Protein AF-A0A9J6GZK9-F1 (afdb_monomer)

Mean predicted aligned error: 12.75 Å

Radius of gyration: 29.28 Å; Cα contacts (8 Å, |Δi|>4): 163; chains: 1; bounding box: 74×51×98 Å

Solvent-accessible surface area (backbone atoms only — not comparable to full-atom values): 17512 Å² total; per-residue (Å²): 141,54,72,67,60,54,50,52,49,51,54,49,50,51,39,50,52,51,53,49,50,52,43,50,57,54,59,68,65,48,78,56,83,92,50,44,70,52,53,50,52,52,47,48,45,54,51,42,51,50,52,40,38,50,47,33,52,50,38,50,66,74,26,46,67,58,52,49,55,48,50,54,53,49,52,54,47,44,66,72,74,60,66,79,82,50,61,79,73,59,44,61,65,55,52,57,54,49,49,51,54,49,50,48,47,48,53,39,50,52,52,42,50,53,32,60,59,55,59,46,67,76,70,49,87,80,77,68,88,49,72,69,56,56,52,50,50,55,51,49,55,50,36,52,54,49,49,46,52,48,56,45,47,59,53,52,55,51,36,53,53,38,50,52,53,34,49,52,48,53,51,54,47,5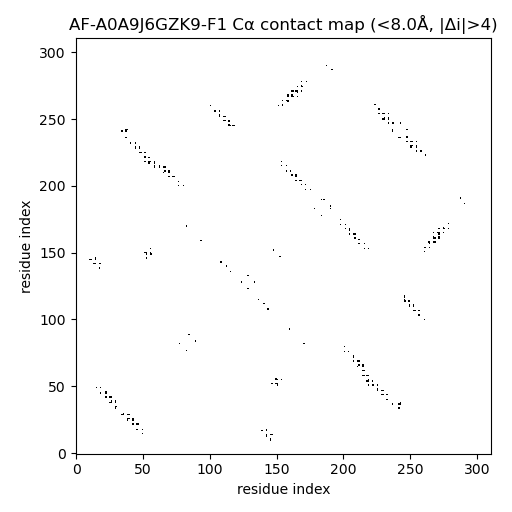2,54,50,52,54,57,68,71,43,78,71,90,61,63,69,66,58,56,52,50,51,54,50,52,51,51,52,53,51,50,52,52,51,51,52,51,50,52,53,44,72,52,40,47,69,44,52,54,46,45,53,54,40,49,51,53,46,41,54,53,36,52,53,36,66,77,65,64,64,57,62,70,48,66,50,49,43,46,43,43,49,38,54,48,52,51,49,55,50,50,53,35,51,49,44,51,49,49,33,53,50,52,52,52,51,50,52,50,54,63,62,73,57,53,72,67,77,66,73,69,76,76,83,79,78,87,84,82,79,85,90,87,82,88,88,86,82,134

Foldseek 3Di:
DCPPVVVLVVLLVLLLVLLVVVLVVLVVVCPDDPQNVLSVLVSVLSVLLNVLLVLLVVLCVVCVVLVVVLVVLLVVLCVVLVDPPPPPVVCPVLVVVVVVLVVLVVVLLVLLLVLLVVVCVVVPPVPDDDPVSVVSSVSVSSSSVSSCCSQVVLLSVLLVLLLSLLVLLVSLVVVVCVLVVPPPPDDLVVSVVVLVVSVVSLVSSVVSVVSSCVSCVSSLVSLVVSLVSLVVSLVVCVVVVSDDPSSSSSSVSVSVSSVVSNVSSVVSNVSSVVSSVVVVVVSVVDDSVVVVPPPPDDDDDDDDDDDDDDD

Nearest PDB structures (foldseek):
  8uvu-assembly1_A  TM=7.062E-01  e=6.842E-03  Bombyx mori
  8jm9-assembly1_A  TM=6.677E-01  e=6.249E-03  Drosophila melanogaster
  4s0f-assembly1_A  TM=2.551E-01  e=1.546E-02  Acetivibrio thermocellus ATCC 27405
  5i6r-assembly1_A-2  TM=2.277E-01  e=7.271E-01  Homo sapiens
  5nnv-assembly4_D  TM=1.598E-01  e=4.255E+00  Bacillus subtilis subsp. subtilis str. 168

Structure (mmCIF, N/CA/C/O backbone):
data_AF-A0A9J6GZK9-F1
#
_entry.id   AF-A0A9J6GZK9-F1
#
loop_
_atom_site.group_PDB
_atom_site.id
_atom_site.type_symbol
_atom_site.label_atom_id
_atom_site.label_alt_id
_atom_site.label_comp_id
_atom_site.label_asym_id
_atom_site.label_entity_id
_atom_site.label_seq_id
_atom_site.pdbx_PDB_ins_code
_atom_site.Cartn_x
_atom_site.Cartn_y
_atom_site.Cartn_z
_atom_site.occupancy
_atom_site.B_iso_or_equiv
_atom_site.auth_seq_id
_atom_site.auth_comp_id
_atom_site.auth_asym_id
_atom_site.auth_atom_id
_atom_site.pdbx_PDB_model_num
ATOM 1 N N . MET A 1 1 ? -22.945 4.902 -12.376 1.00 50.47 1 MET A N 1
ATOM 2 C CA . MET A 1 1 ? -21.585 4.453 -12.756 1.00 50.47 1 MET A CA 1
ATOM 3 C C . MET A 1 1 ? -20.979 5.507 -13.674 1.00 50.47 1 MET A C 1
ATOM 5 O O . MET A 1 1 ? -21.285 5.511 -14.852 1.00 50.47 1 MET A O 1
ATOM 9 N N . HIS A 1 2 ? -20.452 6.617 -13.153 1.00 56.06 2 HIS A N 1
ATOM 10 C CA . HIS A 1 2 ? -19.185 6.827 -12.422 1.00 56.06 2 HIS A CA 1
ATOM 11 C C . HIS A 1 2 ? -17.998 7.038 -13.372 1.00 56.06 2 HIS A C 1
ATOM 13 O O . HIS A 1 2 ? -17.180 6.146 -13.570 1.00 56.06 2 HIS A O 1
ATOM 19 N N . TRP A 1 3 ? -17.887 8.261 -13.903 1.00 75.38 3 TRP A N 1
ATOM 20 C CA . TRP A 1 3 ? -16.723 8.764 -14.645 1.00 75.38 3 TRP A CA 1
ATOM 21 C C . TRP A 1 3 ? -15.384 8.421 -13.975 1.00 75.38 3 TRP A C 1
ATOM 23 O O . TRP A 1 3 ? -14.428 8.097 -14.665 1.00 75.38 3 TRP A O 1
ATOM 33 N N . TYR A 1 4 ? -15.340 8.388 -12.639 1.00 74.44 4 TYR A N 1
ATOM 34 C CA . TYR A 1 4 ? -14.175 7.961 -11.860 1.00 74.44 4 TYR A CA 1
ATOM 35 C C . TYR A 1 4 ? -13.793 6.487 -12.055 1.00 74.44 4 TYR A C 1
ATOM 37 O O . TYR A 1 4 ? -12.613 6.176 -12.177 1.00 74.44 4 TYR A O 1
ATOM 45 N N . THR A 1 5 ? -14.765 5.573 -12.118 1.00 77.31 5 THR A N 1
ATOM 46 C CA . THR A 1 5 ? -14.502 4.143 -12.350 1.00 77.31 5 THR A CA 1
ATOM 47 C C . THR A 1 5 ? -14.012 3.907 -13.777 1.00 77.31 5 THR A C 1
ATOM 49 O O . THR A 1 5 ? -13.086 3.129 -13.986 1.00 77.31 5 THR A O 1
ATOM 52 N N . LEU A 1 6 ? -14.592 4.620 -14.749 1.00 82.56 6 LEU A N 1
ATOM 53 C CA . LEU A 1 6 ? -14.150 4.578 -16.143 1.00 82.56 6 LEU A CA 1
ATOM 54 C C . LEU A 1 6 ? -12.734 5.153 -16.296 1.00 82.56 6 LEU A C 1
ATOM 56 O O . LEU A 1 6 ? -11.886 4.522 -16.916 1.00 82.56 6 LEU A O 1
ATOM 60 N N . TYR A 1 7 ? -12.461 6.305 -15.678 1.00 84.38 7 TYR A N 1
ATOM 61 C CA . TYR A 1 7 ? -11.134 6.918 -15.639 1.00 84.38 7 TYR A CA 1
ATOM 62 C C . TYR A 1 7 ? -10.091 5.966 -15.042 1.00 84.38 7 TYR A C 1
ATOM 64 O O . TYR A 1 7 ? -9.069 5.705 -15.670 1.00 84.38 7 TYR A O 1
ATOM 72 N N . ALA A 1 8 ? -10.379 5.367 -13.882 1.00 81.31 8 ALA A N 1
ATOM 73 C CA . ALA A 1 8 ? -9.480 4.409 -13.244 1.00 81.31 8 ALA A CA 1
ATOM 74 C C . ALA A 1 8 ? -9.228 3.166 -14.115 1.00 81.31 8 ALA A C 1
ATOM 76 O O . ALA A 1 8 ? -8.105 2.669 -14.141 1.00 81.31 8 ALA A O 1
ATOM 77 N N . ALA A 1 9 ? -10.237 2.681 -14.848 1.00 84.25 9 ALA A N 1
ATOM 78 C CA . ALA A 1 9 ? -10.085 1.559 -15.773 1.00 84.25 9 ALA A CA 1
ATOM 79 C C . ALA A 1 9 ? -9.236 1.920 -17.003 1.00 84.25 9 ALA A C 1
ATOM 81 O O . ALA A 1 9 ? -8.418 1.110 -17.437 1.00 84.25 9 ALA A O 1
ATOM 82 N N . ILE A 1 10 ? -9.389 3.133 -17.543 1.00 87.19 10 ILE A N 1
ATOM 83 C CA . ILE A 1 10 ? -8.578 3.634 -18.663 1.00 87.19 10 ILE A CA 1
ATOM 84 C C . ILE A 1 10 ? -7.119 3.799 -18.230 1.00 87.19 10 ILE A C 1
ATOM 86 O O . ILE A 1 10 ? -6.226 3.298 -18.908 1.00 87.19 10 ILE A O 1
ATOM 90 N N . CYS A 1 11 ? -6.871 4.430 -17.079 1.00 86.81 11 CYS A N 1
ATOM 91 C CA . CYS A 1 11 ? -5.527 4.566 -16.517 1.00 86.81 11 CYS A CA 1
ATOM 92 C C . CYS A 1 11 ? -4.875 3.202 -16.268 1.00 86.81 11 CYS A C 1
ATOM 94 O O . CYS A 1 11 ? -3.720 2.994 -16.634 1.00 86.81 11 CYS A O 1
ATOM 96 N N . PHE A 1 12 ? -5.625 2.248 -15.714 1.00 85.12 12 PHE A N 1
ATOM 97 C CA . PHE A 1 12 ? -5.122 0.900 -15.477 1.00 85.12 12 PHE A CA 1
ATOM 98 C C . PHE A 1 12 ? -4.814 0.163 -16.788 1.00 85.12 12 PHE A C 1
ATOM 100 O O . PHE A 1 12 ? -3.778 -0.485 -16.905 1.00 85.12 12 PHE A O 1
ATOM 107 N N . SER A 1 13 ? -5.670 0.312 -17.802 1.00 86.56 13 SER A N 1
ATOM 108 C CA . SER A 1 13 ? -5.453 -0.279 -19.129 1.00 86.56 13 SER A CA 1
ATOM 109 C C . SER A 1 13 ? -4.222 0.312 -19.817 1.00 86.56 13 SER A C 1
ATOM 111 O O . SER A 1 13 ? -3.449 -0.431 -20.414 1.00 86.56 13 SER A O 1
ATOM 113 N N . PHE A 1 14 ? -4.007 1.626 -19.697 1.00 87.50 14 PHE A N 1
ATOM 114 C CA . PHE A 1 14 ? -2.797 2.287 -20.189 1.00 87.50 14 PHE A CA 1
ATOM 115 C C . PHE A 1 14 ? -1.543 1.749 -19.492 1.00 87.50 14 PHE A C 1
ATOM 117 O O . PHE A 1 14 ? -0.580 1.392 -20.165 1.00 87.50 14 PHE A O 1
ATOM 124 N N . PHE A 1 15 ? -1.572 1.645 -18.160 1.00 85.94 15 PHE A N 1
ATOM 125 C CA . PHE A 1 15 ? -0.473 1.075 -17.380 1.00 85.94 15 PHE A CA 1
ATOM 126 C C . PHE A 1 15 ? -0.156 -0.362 -17.818 1.00 85.94 15 PHE A C 1
ATOM 128 O O . PHE A 1 15 ? 0.997 -0.675 -18.107 1.00 85.94 15 PHE A O 1
ATOM 135 N N . LEU A 1 16 ? -1.176 -1.219 -17.935 1.00 85.56 16 LEU A N 1
ATOM 136 C CA . LEU A 1 16 ? -1.000 -2.599 -18.388 1.00 85.56 16 LEU A CA 1
ATOM 137 C C . LEU A 1 16 ? -0.429 -2.677 -19.799 1.00 85.56 16 LEU A C 1
ATOM 139 O O . LEU A 1 16 ? 0.468 -3.481 -20.044 1.00 85.56 16 LEU A O 1
ATOM 143 N N . TRP A 1 17 ? -0.945 -1.866 -20.721 1.00 88.12 17 TRP A N 1
ATOM 144 C CA . TRP A 1 17 ? -0.440 -1.809 -22.087 1.00 88.12 17 TRP A CA 1
ATOM 145 C C . TRP A 1 17 ? 1.040 -1.416 -22.110 1.00 88.12 17 TRP A C 1
ATOM 147 O O . TRP A 1 17 ? 1.832 -2.112 -22.742 1.00 88.12 17 TRP A O 1
ATOM 157 N N . PHE A 1 18 ? 1.418 -0.370 -21.371 1.00 83.88 18 PHE A N 1
ATOM 158 C CA . PHE A 1 18 ? 2.796 0.110 -21.305 1.00 83.88 18 PHE A CA 1
ATOM 159 C C . PHE A 1 18 ? 3.749 -0.933 -20.703 1.00 83.88 18 PHE A C 1
ATOM 161 O O . PHE A 1 18 ? 4.758 -1.268 -21.315 1.00 83.88 18 PHE A O 1
ATOM 168 N N . GLU A 1 19 ? 3.419 -1.509 -19.544 1.00 80.69 19 GLU A N 1
ATOM 169 C CA . GLU A 1 19 ? 4.254 -2.542 -18.913 1.00 80.69 19 GLU A CA 1
ATOM 170 C C . GLU A 1 19 ? 4.352 -3.810 -19.773 1.00 80.69 19 GLU A C 1
ATOM 172 O O . GLU A 1 19 ? 5.418 -4.415 -19.880 1.00 80.69 19 GLU A O 1
ATOM 177 N N . THR A 1 20 ? 3.265 -4.199 -20.446 1.00 81.81 20 THR A N 1
ATOM 178 C CA . THR A 1 20 ? 3.279 -5.347 -21.365 1.00 81.81 20 THR A CA 1
ATOM 179 C C . THR A 1 20 ? 4.165 -5.070 -22.581 1.00 81.81 20 THR A C 1
ATOM 181 O O . THR A 1 20 ? 4.928 -5.947 -22.981 1.00 81.81 20 THR A O 1
ATOM 184 N N . ASP A 1 21 ? 4.123 -3.860 -23.144 1.00 81.88 21 ASP A N 1
ATOM 185 C CA . ASP A 1 21 ? 5.017 -3.442 -24.231 1.00 81.88 21 ASP A CA 1
ATOM 186 C C . ASP A 1 21 ? 6.490 -3.486 -23.790 1.00 81.88 21 ASP A C 1
ATOM 188 O O . ASP A 1 21 ? 7.335 -4.049 -24.491 1.00 81.88 21 ASP A O 1
ATOM 192 N N . VAL A 1 22 ? 6.798 -3.001 -22.581 1.00 74.94 22 VAL A N 1
ATOM 193 C CA . VAL A 1 22 ? 8.143 -3.088 -21.989 1.00 74.94 22 VAL A CA 1
ATOM 194 C C . VAL A 1 22 ? 8.589 -4.545 -21.836 1.00 74.94 22 VAL A C 1
ATOM 196 O O . VAL A 1 22 ? 9.706 -4.883 -22.241 1.00 74.94 22 VAL A O 1
ATOM 199 N N . VAL A 1 23 ? 7.728 -5.425 -21.314 1.00 77.56 23 VAL A N 1
ATOM 200 C CA . VAL A 1 23 ? 8.011 -6.864 -21.187 1.00 77.56 23 VAL A CA 1
ATOM 201 C C . VAL A 1 23 ? 8.286 -7.491 -22.549 1.00 77.56 23 VAL A C 1
ATOM 203 O O . VAL A 1 23 ? 9.280 -8.199 -22.692 1.00 77.56 23 VAL A O 1
ATOM 206 N N . ILE A 1 24 ? 7.451 -7.219 -23.555 1.00 77.25 24 ILE A N 1
ATOM 207 C CA . ILE A 1 24 ? 7.597 -7.774 -24.907 1.00 77.25 24 ILE A CA 1
ATOM 208 C C . ILE A 1 24 ? 8.923 -7.328 -25.531 1.00 77.25 24 ILE A C 1
ATOM 210 O O . ILE A 1 24 ? 9.660 -8.165 -26.053 1.00 77.25 24 ILE A O 1
ATOM 214 N N . ARG A 1 25 ? 9.287 -6.044 -25.427 1.00 71.69 25 ARG A N 1
ATOM 215 C CA . ARG A 1 25 ? 10.569 -5.534 -25.947 1.00 71.69 25 ARG A CA 1
ATOM 216 C C . ARG A 1 25 ? 11.772 -6.200 -25.278 1.00 71.69 25 ARG A C 1
ATOM 218 O O . ARG A 1 25 ? 12.732 -6.560 -25.960 1.00 71.69 25 ARG A O 1
ATOM 225 N N . HIS A 1 26 ? 11.726 -6.409 -23.962 1.00 67.62 26 HIS A N 1
ATOM 226 C CA . HIS A 1 26 ? 12.795 -7.108 -23.242 1.00 67.62 26 HIS A CA 1
ATOM 227 C C . HIS A 1 26 ? 12.829 -8.608 -23.566 1.00 67.62 26 HIS A C 1
ATOM 229 O O . HIS A 1 26 ? 13.917 -9.159 -23.737 1.00 67.62 26 HIS A O 1
ATOM 235 N N . ALA A 1 27 ? 11.662 -9.246 -23.713 1.00 63.91 27 ALA A N 1
ATOM 236 C CA . ALA A 1 27 ? 11.494 -10.651 -24.088 1.00 63.91 27 ALA A CA 1
ATOM 237 C C . ALA A 1 27 ? 12.017 -10.958 -25.497 1.00 63.91 27 ALA A C 1
ATOM 239 O O . ALA A 1 27 ? 12.695 -11.959 -25.697 1.00 63.91 27 ALA A O 1
ATOM 240 N N . ILE A 1 28 ? 11.756 -10.088 -26.472 1.00 59.41 28 ILE A N 1
ATOM 241 C CA . ILE A 1 28 ? 12.258 -10.248 -27.844 1.00 59.41 28 ILE A CA 1
ATOM 242 C C . ILE A 1 28 ? 13.788 -10.100 -27.880 1.00 59.41 28 ILE A C 1
ATOM 244 O O . ILE A 1 28 ? 14.471 -10.856 -28.567 1.00 59.41 28 ILE A O 1
ATOM 248 N N . ASN A 1 29 ? 14.345 -9.204 -27.061 1.00 56.81 29 ASN A N 1
ATOM 249 C CA . ASN A 1 29 ? 15.791 -8.999 -26.937 1.00 56.81 29 ASN A CA 1
ATOM 250 C C . ASN A 1 29 ? 16.517 -10.086 -26.113 1.00 56.81 29 ASN A C 1
ATOM 252 O O . ASN A 1 29 ? 17.729 -9.980 -25.895 1.00 56.81 29 ASN A O 1
ATOM 256 N N . LEU A 1 30 ? 15.831 -11.130 -25.625 1.00 54.97 30 LEU A N 1
ATOM 257 C CA . LEU A 1 30 ? 16.458 -12.265 -24.931 1.00 54.97 30 LEU A CA 1
ATOM 258 C C . LEU A 1 30 ? 17.215 -13.222 -25.865 1.00 54.97 30 LEU A C 1
ATOM 260 O O . LEU A 1 30 ? 17.919 -14.082 -25.354 1.00 54.97 30 LEU A O 1
ATOM 264 N N . SER A 1 31 ? 17.138 -13.080 -27.189 1.00 50.00 31 SER A N 1
ATOM 265 C CA . SER A 1 31 ? 17.782 -14.008 -28.135 1.00 50.00 31 SER A CA 1
ATOM 266 C C . SER A 1 31 ? 19.322 -14.061 -28.064 1.00 50.00 31 SER A C 1
ATOM 268 O O . SER A 1 31 ? 19.901 -15.051 -28.503 1.00 50.00 31 SER A O 1
ATOM 270 N N . ASP A 1 32 ? 19.992 -13.068 -27.463 1.00 53.16 32 ASP A N 1
ATOM 271 C CA . ASP A 1 32 ? 21.455 -13.067 -27.286 1.00 53.16 32 ASP A CA 1
ATOM 272 C C . ASP A 1 32 ? 21.929 -13.889 -26.069 1.00 53.16 32 ASP A C 1
ATOM 274 O O . ASP A 1 32 ? 21.623 -13.590 -24.907 1.00 53.16 32 ASP A O 1
ATOM 278 N N . THR A 1 33 ? 22.768 -14.889 -26.344 1.00 49.91 33 THR A N 1
ATOM 279 C CA . THR A 1 33 ? 23.077 -16.060 -25.503 1.00 49.91 33 THR A CA 1
ATOM 280 C C . THR A 1 33 ? 23.875 -15.791 -24.218 1.00 49.91 33 THR A C 1
ATOM 282 O O . THR A 1 33 ? 23.854 -16.618 -23.310 1.00 49.91 33 THR A O 1
ATOM 285 N N . HIS A 1 34 ? 24.556 -14.649 -24.075 1.00 51.12 34 HIS A N 1
ATOM 286 C CA . HIS A 1 34 ? 25.492 -14.427 -22.956 1.00 51.12 34 HIS A CA 1
ATOM 287 C C . HIS A 1 34 ? 24.871 -13.868 -21.657 1.00 51.12 34 HIS A C 1
ATOM 289 O O . HIS A 1 34 ? 25.569 -13.783 -20.648 1.00 51.12 34 HIS A O 1
ATOM 295 N N . ARG A 1 35 ? 23.577 -13.498 -21.631 1.00 63.19 35 ARG A N 1
ATOM 296 C CA . ARG A 1 35 ? 22.911 -12.902 -20.441 1.00 63.19 35 ARG A CA 1
ATOM 297 C C . ARG A 1 35 ? 21.469 -13.383 -20.194 1.00 63.19 35 ARG A C 1
ATOM 299 O O . ARG A 1 35 ? 20.669 -12.660 -19.603 1.00 63.19 35 ARG A O 1
ATOM 306 N N . LEU A 1 36 ? 21.128 -14.597 -20.630 1.00 69.75 36 LEU A N 1
ATOM 307 C CA . LEU A 1 36 ? 19.758 -15.136 -20.588 1.00 69.75 36 LEU A CA 1
ATOM 308 C C . LEU A 1 36 ? 19.128 -15.143 -19.184 1.00 69.75 36 LEU A C 1
ATOM 310 O O . LEU A 1 36 ? 18.003 -14.679 -19.023 1.00 69.75 36 LEU A O 1
ATOM 314 N N . PHE A 1 37 ? 19.857 -15.616 -18.167 1.00 73.19 37 PHE A N 1
ATOM 315 C CA . PHE A 1 37 ? 19.343 -15.700 -16.793 1.00 73.19 37 PHE A CA 1
ATOM 316 C C . PHE A 1 37 ? 19.034 -14.320 -16.201 1.00 73.19 37 PHE A C 1
ATOM 318 O O . PHE A 1 37 ? 17.989 -14.091 -15.608 1.00 73.19 37 PHE A O 1
ATOM 325 N N . THR A 1 38 ? 19.921 -13.353 -16.404 1.00 68.88 38 THR A N 1
ATOM 326 C CA . THR A 1 38 ? 19.719 -12.008 -15.868 1.00 68.88 38 THR A CA 1
ATOM 327 C C . THR A 1 38 ? 18.591 -11.264 -16.587 1.00 68.88 38 THR A C 1
ATOM 329 O O . THR A 1 38 ? 17.795 -10.575 -15.951 1.00 68.88 38 THR A O 1
ATOM 332 N N . LYS A 1 39 ? 18.463 -11.445 -17.907 1.00 69.94 39 LYS A N 1
ATOM 333 C CA . LYS A 1 39 ? 17.333 -10.894 -18.664 1.00 69.94 39 LYS A CA 1
ATOM 334 C C . LYS A 1 39 ? 16.001 -11.549 -18.266 1.00 69.94 39 LYS A C 1
ATOM 336 O O . LYS A 1 39 ? 14.994 -10.851 -18.195 1.00 69.94 39 LYS A O 1
ATOM 341 N N . SER A 1 40 ? 15.977 -12.851 -17.961 1.00 75.31 40 SER A N 1
ATOM 342 C CA . SER A 1 40 ? 14.752 -13.520 -17.503 1.00 75.31 40 SER A CA 1
ATOM 343 C C . SER A 1 40 ? 14.324 -13.059 -16.107 1.00 75.31 40 SER A C 1
ATOM 345 O O . SER A 1 40 ? 13.128 -12.913 -15.867 1.00 75.31 40 SER A O 1
ATOM 347 N N . LEU A 1 41 ? 15.272 -12.738 -15.219 1.00 75.88 41 LEU A N 1
ATOM 348 C CA . LEU A 1 41 ? 14.978 -12.104 -13.928 1.00 75.88 41 LEU A CA 1
ATOM 349 C C . LEU A 1 41 ? 14.357 -10.708 -14.084 1.00 75.88 41 LEU A C 1
ATOM 351 O O . LEU A 1 41 ? 13.456 -10.357 -13.327 1.00 75.88 41 LEU A O 1
ATOM 355 N N . LEU A 1 42 ? 14.796 -9.927 -15.074 1.00 74.25 42 LEU A N 1
ATOM 356 C CA . LEU A 1 42 ? 14.215 -8.613 -15.360 1.00 74.25 42 LEU A CA 1
ATOM 357 C C . LEU A 1 42 ? 12.785 -8.737 -15.903 1.00 74.25 42 LEU A C 1
ATOM 359 O O . LEU A 1 42 ? 11.888 -8.033 -15.452 1.00 74.25 42 LEU A O 1
ATOM 363 N N . VAL A 1 43 ? 12.534 -9.693 -16.801 1.00 78.50 43 VAL A N 1
ATOM 364 C CA . VAL A 1 43 ? 11.165 -10.015 -17.242 1.00 78.50 43 VAL A CA 1
ATOM 365 C C . VAL A 1 43 ? 10.300 -10.457 -16.058 1.00 78.50 43 VAL A C 1
ATOM 367 O O . VAL A 1 43 ? 9.173 -9.986 -15.910 1.00 78.50 43 VAL A O 1
ATOM 370 N N . LEU A 1 44 ? 10.831 -11.313 -15.179 1.00 81.75 44 LEU A N 1
ATOM 371 C CA . LEU A 1 44 ? 10.131 -11.762 -13.976 1.00 81.75 44 LEU A CA 1
ATOM 372 C C . LEU A 1 44 ? 9.771 -10.587 -13.054 1.00 81.75 44 LEU A C 1
ATOM 374 O O . LEU A 1 44 ? 8.667 -10.566 -12.516 1.00 81.75 44 LEU A O 1
ATOM 378 N N . LEU A 1 45 ? 10.656 -9.597 -12.912 1.00 79.62 45 LEU A N 1
ATOM 379 C CA . LEU A 1 45 ? 10.405 -8.377 -12.141 1.00 79.62 45 LEU A CA 1
ATOM 380 C C . LEU A 1 45 ? 9.161 -7.632 -12.652 1.00 79.62 45 LEU A C 1
ATOM 382 O O . LEU A 1 45 ? 8.251 -7.354 -11.871 1.00 79.62 45 LEU A O 1
ATOM 386 N N . HIS A 1 46 ? 9.092 -7.362 -13.958 1.00 78.88 46 HIS A N 1
ATOM 387 C CA . HIS A 1 46 ? 7.940 -6.687 -14.566 1.00 78.88 46 HIS A CA 1
ATOM 388 C C . HIS A 1 46 ? 6.657 -7.517 -14.454 1.00 78.88 46 HIS A C 1
ATOM 390 O O . HIS A 1 46 ? 5.597 -6.984 -14.137 1.00 78.88 46 HIS A O 1
ATOM 396 N N . VAL A 1 47 ? 6.737 -8.840 -14.632 1.00 82.94 47 VAL A N 1
ATOM 397 C CA . VAL A 1 47 ? 5.579 -9.729 -14.446 1.00 82.94 47 VAL A CA 1
ATOM 398 C C . VAL A 1 47 ? 5.056 -9.665 -13.008 1.00 82.94 47 VAL A C 1
ATOM 400 O O . VAL A 1 47 ? 3.847 -9.573 -12.801 1.00 82.94 47 VAL A O 1
ATOM 403 N N . VAL A 1 48 ? 5.942 -9.666 -12.008 1.00 84.19 48 VAL A N 1
ATOM 404 C CA . VAL A 1 48 ? 5.556 -9.520 -10.594 1.00 84.19 48 VAL A CA 1
ATOM 405 C C . VAL A 1 48 ? 4.884 -8.168 -10.348 1.00 84.19 48 VAL A C 1
ATOM 407 O O . VAL A 1 48 ? 3.847 -8.121 -9.685 1.00 84.19 48 VAL A O 1
ATOM 410 N N . VAL A 1 49 ? 5.423 -7.086 -10.917 1.00 80.06 49 VAL A N 1
ATOM 411 C CA . VAL A 1 49 ? 4.838 -5.736 -10.853 1.00 80.06 49 VAL A CA 1
ATOM 412 C C . VAL A 1 49 ? 3.423 -5.707 -11.443 1.00 80.06 49 VAL A C 1
ATOM 414 O O . VAL A 1 49 ? 2.492 -5.248 -10.775 1.00 80.06 49 VAL A O 1
ATOM 417 N N . ILE A 1 50 ? 3.230 -6.267 -12.641 1.00 82.88 50 ILE A N 1
ATOM 418 C CA . ILE A 1 50 ? 1.921 -6.360 -13.304 1.00 82.88 50 ILE A CA 1
ATOM 419 C C . ILE A 1 50 ? 0.935 -7.159 -12.443 1.00 82.88 50 ILE A C 1
ATOM 421 O O . ILE A 1 50 ? -0.181 -6.703 -12.193 1.00 82.88 50 ILE A O 1
ATOM 425 N N . LEU A 1 51 ? 1.338 -8.337 -11.955 1.00 85.19 51 LEU A N 1
ATOM 426 C CA . LEU A 1 51 ? 0.478 -9.190 -11.129 1.00 85.19 51 LEU A CA 1
ATOM 427 C C . LEU A 1 51 ? 0.047 -8.483 -9.842 1.00 85.19 51 LEU A C 1
ATOM 429 O O . LEU A 1 51 ? -1.127 -8.556 -9.471 1.00 85.19 51 LEU A O 1
ATOM 433 N N . LYS A 1 52 ? 0.969 -7.767 -9.190 1.00 83.31 52 LYS A N 1
ATOM 434 C CA . LYS A 1 52 ? 0.697 -6.978 -7.984 1.00 83.31 52 LYS A CA 1
ATOM 435 C C . LYS A 1 52 ? -0.331 -5.880 -8.262 1.00 83.31 52 LYS A C 1
ATOM 437 O O . LYS A 1 52 ? -1.346 -5.807 -7.570 1.00 83.31 52 LYS A O 1
ATOM 442 N N . ALA A 1 53 ? -0.125 -5.098 -9.323 1.00 81.62 53 ALA A N 1
ATOM 443 C CA . ALA A 1 53 ? -1.049 -4.044 -9.735 1.00 81.62 53 ALA A CA 1
ATOM 444 C C . ALA A 1 53 ? -2.444 -4.599 -10.082 1.00 81.62 53 ALA A C 1
ATOM 446 O O . ALA A 1 53 ? -3.451 -4.058 -9.625 1.00 81.62 53 ALA A O 1
ATOM 447 N N . CYS A 1 54 ? -2.519 -5.724 -10.804 1.00 84.12 54 CYS A N 1
ATOM 448 C CA . CYS A 1 54 ? -3.771 -6.436 -11.079 1.00 84.12 54 CYS A CA 1
ATOM 449 C C . CYS A 1 54 ? -4.488 -6.865 -9.797 1.00 84.12 54 CYS A C 1
ATOM 451 O O . CYS A 1 54 ? -5.679 -6.598 -9.637 1.00 84.12 54 CYS A O 1
ATOM 453 N N . GLY A 1 55 ? -3.782 -7.511 -8.867 1.00 82.81 55 GLY A N 1
ATOM 454 C CA . GLY A 1 55 ? -4.378 -7.957 -7.609 1.00 82.81 55 GLY A CA 1
ATOM 455 C C . GLY A 1 55 ? -4.874 -6.798 -6.744 1.00 82.81 55 GLY A C 1
ATOM 456 O O . GLY A 1 55 ? -5.944 -6.897 -6.138 1.00 82.81 55 GLY A O 1
ATOM 457 N N . ASN A 1 56 ? -4.153 -5.677 -6.744 1.00 80.75 56 ASN A N 1
ATOM 458 C CA . ASN A 1 56 ? -4.544 -4.452 -6.052 1.00 80.75 56 ASN A CA 1
ATOM 459 C C . ASN A 1 56 ? -5.782 -3.807 -6.687 1.00 80.75 56 ASN A C 1
ATOM 461 O O . ASN A 1 56 ? -6.733 -3.479 -5.977 1.00 80.75 56 ASN A O 1
ATOM 465 N N . PHE A 1 57 ? -5.820 -3.702 -8.015 1.00 81.69 57 PHE A N 1
ATOM 466 C CA . PHE A 1 57 ? -6.962 -3.158 -8.748 1.00 81.69 57 PHE A CA 1
ATOM 467 C C . PHE A 1 57 ? -8.226 -4.012 -8.566 1.00 81.69 57 PHE A C 1
ATOM 469 O O . PHE A 1 57 ? -9.300 -3.486 -8.271 1.00 81.69 57 PHE A O 1
ATOM 476 N N . ILE A 1 58 ? -8.096 -5.340 -8.654 1.00 83.00 58 ILE A N 1
ATOM 477 C CA . ILE A 1 58 ? -9.198 -6.280 -8.404 1.00 83.00 58 ILE A CA 1
ATOM 478 C C . ILE A 1 58 ? -9.691 -6.160 -6.959 1.00 83.00 58 ILE A C 1
ATOM 480 O O . ILE A 1 58 ? -10.900 -6.104 -6.731 1.00 83.00 58 ILE A O 1
ATOM 484 N N . SER A 1 59 ? -8.777 -6.083 -5.986 1.00 80.50 59 SER A N 1
ATOM 485 C CA . SER A 1 59 ? -9.130 -5.883 -4.575 1.00 80.50 59 SER A CA 1
ATOM 486 C C . SER A 1 59 ? -9.904 -4.582 -4.366 1.00 80.50 59 SER A C 1
ATOM 488 O O . SER A 1 59 ? -10.890 -4.578 -3.638 1.00 80.50 59 SER A O 1
ATOM 490 N N . MET A 1 60 ? -9.531 -3.503 -5.056 1.00 77.56 60 MET A N 1
ATOM 491 C CA . MET A 1 60 ? -10.237 -2.224 -4.980 1.00 77.56 60 MET A CA 1
ATOM 492 C C . MET A 1 60 ? -11.648 -2.304 -5.585 1.00 77.56 60 MET A C 1
ATOM 494 O O . MET A 1 60 ? -12.606 -1.831 -4.974 1.00 77.56 60 MET A O 1
ATOM 498 N N . ILE A 1 61 ? -11.807 -2.947 -6.749 1.00 80.25 61 ILE A N 1
ATOM 499 C CA . ILE A 1 61 ? -13.119 -3.117 -7.398 1.00 80.25 61 ILE A CA 1
ATOM 500 C C . ILE A 1 61 ? -14.044 -3.993 -6.550 1.00 80.25 61 ILE A C 1
ATOM 502 O O . ILE A 1 61 ? -15.181 -3.612 -6.272 1.00 80.25 61 ILE A O 1
ATOM 506 N N . LEU A 1 62 ? -13.570 -5.170 -6.137 1.00 80.50 62 LEU A N 1
ATOM 507 C CA . LEU A 1 62 ? -14.377 -6.130 -5.380 1.00 80.50 62 LEU A CA 1
ATOM 508 C C . LEU A 1 62 ? -14.588 -5.689 -3.926 1.00 80.50 62 LEU A C 1
ATOM 510 O O . LEU A 1 62 ? -15.595 -6.033 -3.307 1.00 80.50 62 LEU A O 1
ATOM 514 N N . GLY A 1 63 ? -13.635 -4.939 -3.375 1.00 75.94 63 GLY A N 1
ATOM 515 C CA . GLY A 1 63 ? -13.638 -4.446 -2.003 1.00 75.94 63 GLY A CA 1
ATOM 516 C C . GLY A 1 63 ? -14.388 -3.132 -1.814 1.00 75.94 63 GLY A C 1
ATOM 517 O O . GLY A 1 63 ? -14.790 -2.854 -0.691 1.00 75.94 63 GLY A O 1
ATOM 518 N N . GLY A 1 64 ? -14.645 -2.353 -2.871 1.00 79.69 64 GLY A N 1
ATOM 519 C CA . GLY A 1 64 ? -15.217 -1.005 -2.765 1.00 79.69 64 GLY A CA 1
ATOM 520 C C . GLY A 1 64 ? -16.496 -0.918 -1.924 1.00 79.69 64 GLY A C 1
ATOM 521 O O . GLY A 1 64 ? -16.612 -0.046 -1.067 1.00 79.69 64 GLY A O 1
ATOM 522 N N . ARG A 1 65 ? -17.426 -1.872 -2.084 1.00 82.50 65 ARG A N 1
ATOM 523 C CA . ARG A 1 65 ? -18.651 -1.918 -1.263 1.00 82.50 65 ARG A CA 1
ATOM 524 C C . ARG A 1 65 ? -18.355 -2.207 0.210 1.00 82.50 65 ARG A C 1
ATOM 526 O O . ARG A 1 65 ? -18.920 -1.568 1.084 1.00 82.50 65 ARG A O 1
ATOM 533 N N . LYS A 1 66 ? -17.440 -3.139 0.480 1.00 83.62 66 LYS A N 1
ATOM 534 C CA . LYS A 1 66 ? -17.032 -3.501 1.844 1.00 83.62 66 LYS A CA 1
ATOM 535 C C . LYS A 1 66 ? -16.265 -2.371 2.531 1.00 83.62 66 LYS A C 1
ATOM 537 O O . LYS A 1 66 ? -16.389 -2.208 3.736 1.00 83.62 66 LYS A O 1
ATOM 542 N N . ILE A 1 67 ? -15.488 -1.594 1.772 1.00 81.94 67 ILE A N 1
ATOM 543 C CA . ILE A 1 67 ? -14.812 -0.390 2.270 1.00 81.94 67 ILE A CA 1
ATOM 544 C C . ILE A 1 67 ? -15.855 0.642 2.699 1.00 81.94 67 ILE A C 1
ATOM 546 O O . ILE A 1 67 ? -15.733 1.200 3.782 1.00 81.94 67 ILE A O 1
ATOM 550 N N . LEU A 1 68 ? -16.899 0.857 1.893 1.00 84.19 68 LEU A N 1
ATOM 551 C CA . LEU A 1 68 ? -17.985 1.763 2.261 1.00 84.19 68 LEU A CA 1
ATOM 552 C C . LEU A 1 68 ? -18.721 1.282 3.522 1.00 84.19 68 LEU A C 1
ATOM 554 O O . LEU A 1 68 ? -18.859 2.052 4.465 1.00 84.19 68 LEU A O 1
ATOM 558 N N . GLU A 1 69 ? -19.094 -0.001 3.580 1.00 86.44 69 GLU A N 1
ATOM 559 C CA . GLU A 1 69 ? -19.720 -0.612 4.766 1.00 86.44 69 GLU A CA 1
ATOM 560 C C . GLU A 1 69 ? -18.828 -0.474 6.020 1.00 86.44 69 GLU A C 1
ATOM 562 O O . GLU A 1 69 ? -19.318 -0.217 7.120 1.00 86.44 69 GLU A O 1
ATOM 567 N N . PHE A 1 70 ? -17.505 -0.610 5.868 1.00 87.19 70 PHE A N 1
ATOM 568 C CA . PHE A 1 70 ? -16.540 -0.383 6.945 1.00 87.19 70 PHE A CA 1
ATOM 569 C C . PHE A 1 70 ? -16.535 1.077 7.416 1.00 87.19 70 PHE A C 1
ATOM 571 O O . PHE A 1 70 ? -16.569 1.316 8.622 1.00 87.19 70 PHE A O 1
ATOM 578 N N . LEU A 1 71 ? -16.514 2.041 6.490 1.00 85.88 71 LEU A N 1
ATOM 579 C CA . LEU A 1 71 ? -16.507 3.470 6.816 1.00 85.88 71 LEU A CA 1
ATOM 580 C C . LEU A 1 71 ? -17.802 3.900 7.512 1.00 85.88 71 LEU A C 1
ATOM 582 O O . LEU A 1 71 ? -17.741 4.588 8.526 1.00 85.88 71 LEU A O 1
ATOM 586 N N . GLU A 1 72 ? -18.957 3.444 7.029 1.00 87.19 72 GLU A N 1
ATOM 587 C CA . GLU A 1 72 ? -20.257 3.717 7.658 1.00 87.19 72 GLU A CA 1
ATOM 588 C C . GLU A 1 72 ? -20.317 3.157 9.086 1.00 87.19 72 GLU A C 1
ATOM 590 O O . GLU A 1 72 ? -20.781 3.823 10.015 1.00 87.19 72 GLU A O 1
ATOM 595 N N . LYS A 1 73 ? -19.792 1.941 9.289 1.00 87.31 73 LYS A N 1
ATOM 596 C CA . LYS A 1 73 ? -19.722 1.323 10.616 1.00 87.31 73 LYS A CA 1
ATOM 597 C C . LYS A 1 73 ? -18.747 2.051 11.544 1.00 87.31 73 LYS A C 1
ATOM 599 O O . LYS A 1 73 ? -19.041 2.192 12.731 1.00 87.31 73 LYS A O 1
ATOM 604 N N . ALA A 1 74 ? -17.613 2.518 11.024 1.00 85.50 74 ALA A N 1
ATOM 605 C CA . ALA A 1 74 ? -16.652 3.313 11.783 1.00 85.50 74 ALA A CA 1
ATOM 606 C C . ALA A 1 74 ? -17.253 4.667 12.201 1.00 85.50 74 ALA A C 1
ATOM 608 O O . ALA A 1 74 ? -17.170 5.031 13.370 1.00 85.50 74 ALA A O 1
ATOM 609 N N . GLU A 1 75 ? -17.947 5.362 11.296 1.00 86.38 75 GLU A N 1
ATOM 610 C CA . GLU A 1 75 ? -18.620 6.633 11.591 1.00 86.38 75 GLU A CA 1
ATOM 611 C C . GLU A 1 75 ? -19.708 6.470 12.666 1.00 86.38 75 GLU A C 1
ATOM 613 O O . GLU A 1 75 ? -19.806 7.273 13.599 1.00 86.38 75 GLU A O 1
ATOM 618 N N . ALA A 1 76 ? -20.528 5.419 12.562 1.00 86.69 76 ALA A N 1
ATOM 619 C CA . ALA A 1 76 ? -21.542 5.116 13.569 1.00 86.69 76 ALA A CA 1
ATOM 620 C C . ALA A 1 76 ? -20.908 4.866 14.946 1.00 86.69 76 ALA A C 1
ATOM 622 O O . ALA A 1 76 ? -21.398 5.376 15.957 1.00 86.69 76 ALA A O 1
ATOM 623 N N . PHE A 1 77 ? -19.793 4.135 14.976 1.00 86.94 77 PHE A N 1
ATOM 624 C CA . PHE A 1 77 ? -19.052 3.866 16.200 1.00 86.94 77 PHE A CA 1
ATOM 625 C C . PHE A 1 77 ? -18.464 5.143 16.812 1.00 86.94 77 PHE A C 1
ATOM 627 O O . PHE A 1 77 ? -18.653 5.373 18.003 1.00 86.94 77 PHE A O 1
ATOM 634 N N . GLU A 1 78 ? -17.826 6.011 16.019 1.00 85.38 78 GLU A N 1
ATOM 635 C CA . GLU A 1 78 ? -17.280 7.295 16.488 1.00 85.38 78 GLU A CA 1
ATOM 636 C C . GLU A 1 78 ? -18.341 8.176 17.156 1.00 85.38 78 GLU A C 1
ATOM 638 O O . GLU A 1 78 ? -18.088 8.755 18.220 1.00 85.38 78 GLU A O 1
ATOM 643 N N . LYS A 1 79 ? -19.543 8.234 16.566 1.00 84.25 79 LYS A N 1
ATOM 644 C CA . LYS A 1 79 ? -20.695 8.950 17.135 1.00 84.25 79 LYS A CA 1
ATOM 645 C C . LYS A 1 79 ? -21.141 8.352 18.470 1.00 84.25 79 LYS A C 1
ATOM 647 O O . LYS A 1 79 ? -21.488 9.104 19.376 1.00 84.25 79 LYS A O 1
ATOM 652 N N . GLU A 1 80 ? -21.118 7.027 18.606 1.00 84.50 80 GLU A N 1
ATOM 653 C CA . GLU A 1 80 ? -21.516 6.326 19.832 1.00 84.50 80 GLU A CA 1
ATOM 654 C C . GLU A 1 80 ? -20.538 6.574 20.991 1.00 84.50 80 GLU A C 1
ATOM 656 O O . GLU A 1 80 ? -20.950 6.833 22.124 1.00 84.50 80 GLU A O 1
ATOM 661 N N . ILE A 1 81 ? -19.230 6.504 20.727 1.00 80.12 81 ILE A N 1
ATOM 662 C CA . ILE A 1 81 ? -18.213 6.631 21.779 1.00 80.12 81 ILE A CA 1
ATOM 663 C C . ILE A 1 81 ? -17.877 8.081 22.132 1.00 80.12 81 ILE A C 1
ATOM 665 O O . ILE A 1 81 ? -17.259 8.316 23.175 1.00 80.12 81 ILE A O 1
ATOM 669 N N . GLY A 1 82 ? -18.308 9.038 21.306 1.00 74.38 82 GLY A N 1
ATOM 670 C CA . GLY A 1 82 ? -18.148 10.468 21.549 1.00 74.38 82 GLY A CA 1
ATOM 671 C C . GLY A 1 82 ? -16.689 10.918 21.515 1.00 74.38 82 GLY A C 1
ATOM 672 O O . GLY A 1 82 ? -16.300 11.769 22.317 1.00 74.38 82 GLY A O 1
ATOM 673 N N . ILE A 1 83 ? -15.868 10.336 20.628 1.00 69.88 83 ILE A N 1
ATOM 674 C CA . ILE A 1 83 ? -14.497 10.823 20.427 1.00 69.88 83 ILE A CA 1
ATOM 675 C C . ILE A 1 83 ? -14.581 12.300 20.015 1.00 69.88 83 ILE A C 1
ATOM 677 O O . ILE A 1 83 ? -15.278 12.619 19.048 1.00 69.88 83 ILE A O 1
ATOM 681 N N . PRO A 1 84 ? -13.890 13.221 20.715 1.00 60.00 84 PRO A N 1
ATOM 682 C CA . PRO A 1 84 ? -13.870 14.617 20.317 1.00 60.00 84 PRO A CA 1
ATOM 683 C C . PRO A 1 84 ? -13.210 14.729 18.941 1.00 60.00 84 PRO A C 1
ATOM 685 O O . PRO A 1 84 ? -12.007 14.522 18.792 1.00 60.00 84 PRO A O 1
ATOM 688 N N . SER A 1 85 ? -13.996 15.101 17.936 1.00 56.06 85 SER A N 1
ATOM 689 C CA . SER A 1 85 ? -13.593 15.286 16.538 1.00 56.06 85 SER A CA 1
ATOM 690 C C . SER A 1 85 ? -12.740 16.548 16.314 1.00 56.06 85 SER A C 1
ATOM 692 O O . SER A 1 85 ? -12.819 17.202 15.275 1.00 56.06 85 SER A O 1
ATOM 694 N N . CYS A 1 86 ? -11.881 16.910 17.278 1.00 52.34 86 CYS A N 1
ATOM 695 C CA . CYS A 1 86 ? -10.885 17.970 17.101 1.00 52.34 86 CYS A CA 1
ATOM 696 C C . CYS A 1 86 ? -9.898 17.540 16.012 1.00 52.34 86 CYS A C 1
ATOM 698 O O . CYS A 1 86 ? -8.943 16.795 16.254 1.00 52.34 86 CYS A O 1
ATOM 700 N N . LEU A 1 87 ? -10.126 18.077 14.809 1.00 49.25 87 LEU A N 1
ATOM 701 C CA . LEU A 1 87 ? -9.225 18.007 13.655 1.00 49.25 87 LEU A CA 1
ATOM 702 C C . LEU A 1 87 ? -7.771 18.303 14.059 1.00 49.25 87 LEU A C 1
ATOM 704 O O . LEU A 1 87 ? -6.850 17.629 13.612 1.00 49.25 87 LEU A O 1
ATOM 708 N N . CYS A 1 88 ? -7.594 19.238 14.994 1.00 48.03 88 CYS A N 1
ATOM 709 C CA . CYS A 1 88 ? -6.333 19.691 15.571 1.00 48.03 88 CYS A CA 1
ATOM 710 C C . CYS A 1 88 ? -5.471 18.613 16.262 1.00 48.03 88 CYS A C 1
ATOM 712 O O . CYS A 1 88 ? -4.244 18.641 16.136 1.00 48.03 88 CYS A O 1
ATOM 714 N N . CYS A 1 89 ? -6.080 17.689 17.009 1.00 50.22 89 CYS A N 1
ATOM 715 C CA . CYS A 1 89 ? -5.368 16.667 17.788 1.00 50.22 89 CYS A CA 1
ATOM 716 C C . CYS A 1 89 ? -5.186 15.373 16.993 1.00 50.22 89 CYS A C 1
ATOM 718 O O . CYS A 1 89 ? -4.166 14.707 17.142 1.00 50.22 89 CYS A O 1
ATOM 720 N N . SER A 1 90 ? -6.143 15.059 16.116 1.00 52.38 90 SER A N 1
ATOM 721 C CA . SER A 1 90 ? -6.077 13.909 15.218 1.00 52.38 90 SER A CA 1
ATOM 722 C C . SER A 1 90 ? -5.014 14.126 14.128 1.00 52.38 90 SER A C 1
ATOM 724 O O . SER A 1 90 ? -4.108 13.311 13.982 1.00 52.38 90 SER A O 1
ATOM 726 N N . GLN A 1 91 ? -5.006 15.279 13.439 1.00 54.53 91 GLN A N 1
ATOM 727 C CA . GLN A 1 91 ? -4.164 15.490 12.249 1.00 54.53 91 GLN A CA 1
ATOM 728 C C . GLN A 1 91 ? -2.652 15.403 12.475 1.00 54.53 91 GLN A C 1
ATOM 730 O O . GLN A 1 91 ? -1.953 15.000 11.552 1.00 54.53 91 GLN A O 1
ATOM 735 N N . LYS A 1 92 ? -2.110 15.770 13.645 1.00 53.28 92 LYS A N 1
ATOM 736 C CA . LYS A 1 92 ? -0.644 15.880 13.814 1.00 53.28 92 LYS A CA 1
ATOM 737 C C . LYS A 1 92 ? 0.096 14.553 13.601 1.00 53.28 92 LYS A C 1
ATOM 739 O O . LYS A 1 92 ? 1.179 14.563 13.021 1.00 53.28 92 LYS A O 1
ATOM 744 N N . GLY A 1 93 ? -0.477 13.431 14.045 1.00 59.22 93 GLY A N 1
ATOM 745 C CA . GLY A 1 93 ? 0.122 12.101 13.875 1.00 59.22 93 GLY A CA 1
ATOM 746 C C . GLY A 1 93 ? 0.014 11.578 12.439 1.00 59.22 93 GLY A C 1
ATOM 747 O O . GLY A 1 93 ? 0.996 11.081 11.881 1.00 59.22 93 GLY A O 1
ATOM 748 N N . TYR A 1 94 ? -1.153 11.757 11.813 1.00 63.97 94 TYR A N 1
ATOM 749 C CA . TYR A 1 94 ? -1.384 11.364 10.419 1.00 63.97 94 TYR A CA 1
ATOM 750 C C . TYR A 1 94 ? -0.521 12.191 9.460 1.00 63.97 94 TYR A C 1
ATOM 752 O O . TYR A 1 94 ? 0.224 11.628 8.665 1.00 63.97 94 TYR A O 1
ATOM 760 N N . PHE A 1 95 ? -0.488 13.513 9.644 1.00 64.62 95 PHE A N 1
ATOM 761 C CA . PHE A 1 95 ? 0.250 14.448 8.796 1.00 64.62 95 PHE A CA 1
ATOM 762 C C . PHE A 1 95 ? 1.753 14.153 8.733 1.00 64.62 95 PHE A C 1
ATOM 764 O O . PHE A 1 95 ? 2.345 14.189 7.659 1.00 64.62 95 PHE A O 1
ATOM 771 N N . LEU A 1 96 ? 2.386 13.812 9.862 1.00 66.00 96 LEU A N 1
ATOM 772 C CA . LEU A 1 96 ? 3.817 13.488 9.879 1.00 66.00 96 LEU A CA 1
ATOM 773 C C . LEU A 1 96 ? 4.114 12.170 9.141 1.00 66.00 96 LEU A C 1
ATOM 775 O O . LEU A 1 96 ? 5.123 12.043 8.443 1.00 66.00 96 LEU A O 1
ATOM 779 N N . THR A 1 97 ? 3.214 11.194 9.278 1.00 66.06 97 THR A N 1
ATOM 780 C CA . THR A 1 97 ? 3.317 9.892 8.604 1.00 66.06 97 THR A CA 1
ATOM 781 C C . THR A 1 97 ? 3.095 10.042 7.093 1.00 66.06 97 THR A C 1
ATOM 783 O O . THR A 1 97 ? 3.782 9.400 6.296 1.00 66.06 97 THR A O 1
ATOM 786 N N . ASP A 1 98 ? 2.205 10.948 6.694 1.00 69.06 98 ASP A N 1
ATOM 787 C CA . ASP A 1 98 ? 1.897 11.250 5.294 1.00 69.06 98 ASP A CA 1
ATOM 788 C C . ASP A 1 98 ? 3.006 12.048 4.621 1.00 69.06 98 ASP A C 1
ATOM 790 O O . ASP A 1 98 ? 3.396 11.713 3.506 1.00 69.06 98 ASP A O 1
ATOM 794 N N . ILE A 1 99 ? 3.606 13.017 5.321 1.00 76.75 99 ILE A N 1
ATOM 795 C CA . ILE A 1 99 ? 4.821 13.695 4.849 1.00 76.75 99 ILE A CA 1
ATOM 796 C C . ILE A 1 99 ? 5.938 12.684 4.639 1.00 76.75 99 ILE A C 1
ATOM 798 O O . ILE A 1 99 ? 6.624 12.743 3.626 1.00 76.75 99 ILE A O 1
ATOM 802 N N . THR A 1 100 ? 6.131 11.753 5.574 1.00 74.69 100 THR A N 1
ATOM 803 C CA . THR A 1 100 ? 7.223 10.784 5.452 1.00 74.69 100 THR A CA 1
ATOM 804 C C . THR A 1 100 ? 7.030 9.893 4.225 1.00 74.69 100 THR A C 1
ATOM 806 O O . THR A 1 100 ? 7.981 9.723 3.470 1.00 74.69 100 THR A O 1
ATOM 809 N N . GLY A 1 101 ? 5.806 9.404 3.984 1.00 71.31 101 GLY A N 1
ATOM 810 C CA . GLY A 1 101 ? 5.458 8.640 2.778 1.00 71.31 101 GLY A CA 1
ATOM 811 C C . GLY A 1 101 ? 5.574 9.456 1.483 1.00 71.31 101 GLY A C 1
ATOM 812 O O . GLY A 1 101 ? 6.029 8.952 0.458 1.00 71.31 101 GLY A O 1
ATOM 813 N N . LEU A 1 102 ? 5.217 10.742 1.527 1.00 75.44 102 LEU A N 1
ATOM 814 C CA . LEU A 1 102 ? 5.352 11.657 0.393 1.00 75.44 102 LEU A CA 1
ATOM 815 C C . LEU A 1 102 ? 6.824 11.961 0.080 1.00 75.44 102 LEU A C 1
ATOM 817 O O . LEU A 1 102 ? 7.197 12.045 -1.085 1.00 75.44 102 LEU A O 1
ATOM 821 N N . VAL A 1 103 ? 7.669 12.106 1.104 1.00 79.69 103 VAL A N 1
ATOM 822 C CA . VAL A 1 103 ? 9.113 12.334 0.957 1.00 79.69 103 VAL A CA 1
ATOM 823 C C . VAL A 1 103 ? 9.804 11.088 0.415 1.00 79.69 103 VAL A C 1
ATOM 825 O O . VAL A 1 103 ? 10.614 11.208 -0.502 1.00 79.69 103 VAL A O 1
ATOM 828 N N . THR A 1 104 ? 9.483 9.894 0.920 1.00 73.31 104 THR A N 1
ATOM 829 C CA . THR A 1 104 ? 10.038 8.642 0.382 1.00 73.31 104 THR A CA 1
ATOM 830 C C . THR A 1 104 ? 9.560 8.381 -1.041 1.00 73.31 104 THR A C 1
ATOM 832 O O . THR A 1 104 ? 10.371 7.985 -1.879 1.00 73.31 104 THR A O 1
ATOM 835 N N . PHE A 1 105 ? 8.296 8.680 -1.355 1.00 77.38 105 PHE A N 1
ATOM 836 C CA . PHE A 1 105 ? 7.817 8.658 -2.735 1.00 77.38 105 PHE A CA 1
ATOM 837 C C . PHE A 1 105 ? 8.550 9.679 -3.609 1.00 77.38 105 PHE A C 1
ATOM 839 O O . PHE A 1 105 ? 9.032 9.324 -4.678 1.00 77.38 105 PHE A O 1
ATOM 846 N N . GLY A 1 106 ? 8.689 10.924 -3.151 1.00 78.94 106 GLY A N 1
ATOM 847 C CA . GLY A 1 106 ? 9.407 11.975 -3.868 1.00 78.94 106 G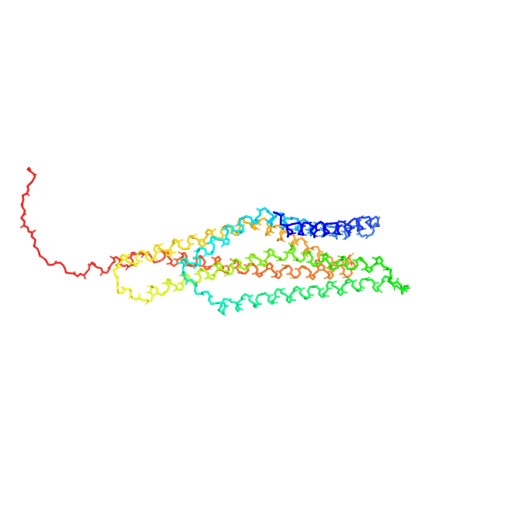LY A CA 1
ATOM 848 C C . GLY A 1 106 ? 10.857 11.585 -4.150 1.00 78.94 106 GLY A C 1
ATOM 849 O O . GLY A 1 106 ? 11.325 11.738 -5.273 1.00 78.94 106 GLY A O 1
ATOM 850 N N . ALA A 1 107 ? 11.548 10.997 -3.172 1.00 78.12 107 ALA A N 1
ATOM 851 C CA . ALA A 1 107 ? 12.907 10.491 -3.335 1.00 78.12 107 ALA A CA 1
ATOM 852 C C . ALA A 1 107 ? 12.982 9.348 -4.361 1.00 78.12 107 ALA A C 1
ATOM 854 O O . ALA A 1 107 ? 13.860 9.357 -5.229 1.00 78.12 107 ALA A O 1
ATOM 855 N N . TYR A 1 108 ? 12.047 8.393 -4.306 1.00 78.00 108 TYR A N 1
ATOM 856 C CA . TYR A 1 108 ? 11.934 7.330 -5.306 1.00 78.00 108 TYR A CA 1
ATOM 857 C C . TYR A 1 108 ? 11.662 7.901 -6.702 1.00 78.00 108 TYR A C 1
ATOM 859 O O . TYR A 1 108 ? 12.358 7.551 -7.650 1.00 78.00 108 TYR A O 1
ATOM 867 N N . PHE A 1 109 ? 10.705 8.820 -6.829 1.00 78.00 109 PHE A N 1
ATOM 868 C CA . PHE A 1 109 ? 10.298 9.412 -8.098 1.00 78.00 109 PHE A CA 1
ATOM 869 C C . PHE A 1 109 ? 11.421 10.245 -8.728 1.00 78.00 109 PHE A C 1
ATOM 871 O O . PHE A 1 109 ? 11.700 10.118 -9.919 1.00 78.00 109 PHE A O 1
ATOM 878 N N . ILE A 1 110 ? 12.139 11.041 -7.930 1.00 79.88 110 ILE A N 1
ATOM 879 C CA . ILE A 1 110 ? 13.334 11.770 -8.380 1.00 79.88 110 ILE A CA 1
ATOM 880 C C . ILE A 1 110 ? 14.418 10.787 -8.840 1.00 79.88 110 ILE A C 1
ATOM 882 O O . ILE A 1 110 ? 15.029 10.990 -9.885 1.00 79.88 110 ILE A O 1
ATOM 886 N N . SER A 1 111 ? 14.629 9.687 -8.114 1.00 73.69 111 SER A N 1
ATOM 887 C CA . SER A 1 111 ? 15.615 8.668 -8.500 1.00 73.69 111 SER A CA 1
ATOM 888 C C . SER A 1 111 ? 15.216 7.938 -9.789 1.00 73.69 111 SER A C 1
ATOM 890 O O . SER A 1 111 ? 16.058 7.711 -10.654 1.00 73.69 111 SER A O 1
ATOM 892 N N . TYR A 1 112 ? 13.931 7.614 -9.946 1.00 74.88 112 TYR A N 1
ATOM 893 C CA . TYR A 1 112 ? 13.361 6.989 -11.139 1.00 74.88 112 TYR A CA 1
ATOM 894 C C . TYR A 1 112 ? 13.480 7.898 -12.366 1.00 74.88 112 TYR A C 1
ATOM 896 O O . TYR A 1 112 ? 13.969 7.474 -13.410 1.00 74.88 112 TYR A O 1
ATOM 904 N N . THR A 1 113 ? 13.100 9.171 -12.227 1.00 73.81 113 THR A N 1
ATOM 905 C CA . THR A 1 113 ? 13.230 10.165 -13.300 1.00 73.81 113 THR A CA 1
ATOM 906 C C . THR A 1 113 ? 14.696 10.383 -13.677 1.00 73.81 113 THR A C 1
ATOM 908 O O . THR A 1 113 ? 15.033 10.295 -14.855 1.00 73.81 113 THR A O 1
ATOM 911 N N . ALA A 1 114 ? 15.594 10.568 -12.704 1.00 72.44 114 ALA A N 1
ATOM 912 C CA . ALA A 1 114 ? 17.029 10.708 -12.955 1.00 72.44 114 ALA A CA 1
ATOM 913 C C . ALA A 1 114 ? 17.621 9.483 -13.673 1.00 72.44 114 ALA A C 1
ATOM 915 O O . ALA A 1 114 ? 18.433 9.635 -14.586 1.00 72.44 114 ALA A O 1
ATOM 916 N N . ALA A 1 115 ? 17.187 8.275 -13.306 1.00 68.62 115 ALA A N 1
ATOM 917 C CA . ALA A 1 115 ? 17.588 7.040 -13.966 1.00 68.62 115 ALA A CA 1
ATOM 918 C C . ALA A 1 115 ? 17.097 6.985 -15.425 1.00 68.62 115 ALA A C 1
ATOM 920 O O . ALA A 1 115 ? 17.902 6.732 -16.322 1.00 68.62 115 ALA A O 1
ATOM 921 N N . LEU A 1 116 ? 15.825 7.309 -15.688 1.00 68.38 116 LEU A N 1
ATOM 922 C CA . LEU A 1 116 ? 15.290 7.402 -17.052 1.00 68.38 116 LEU A CA 1
ATOM 923 C C . LEU A 1 116 ? 16.089 8.388 -17.920 1.00 68.38 116 LEU A C 1
ATOM 925 O O . LEU A 1 116 ? 16.474 8.049 -19.037 1.00 68.38 116 LEU A O 1
ATOM 929 N N . PHE A 1 117 ? 16.411 9.575 -17.395 1.00 67.94 117 PHE A N 1
ATOM 930 C CA . PHE A 1 117 ? 17.201 10.573 -18.125 1.00 67.94 117 PHE A CA 1
ATOM 931 C C . PHE A 1 117 ? 18.658 10.136 -18.363 1.00 67.94 117 PHE A C 1
ATOM 933 O O . PHE A 1 117 ? 19.219 10.415 -19.423 1.00 67.94 117 PHE A O 1
ATOM 940 N N . HIS A 1 118 ? 19.280 9.426 -17.415 1.00 66.12 118 HIS A N 1
ATOM 941 C CA . HIS A 1 118 ? 20.674 8.988 -17.535 1.00 66.12 118 HIS A CA 1
ATOM 942 C C . HIS A 1 118 ? 20.848 7.779 -18.479 1.00 66.12 118 HIS A C 1
ATOM 944 O O . HIS A 1 118 ? 21.902 7.640 -19.108 1.00 66.12 118 HIS A O 1
ATOM 950 N N . GLN A 1 119 ? 19.848 6.895 -18.593 1.00 60.06 119 GLN A N 1
ATOM 951 C CA . GLN A 1 119 ? 19.907 5.711 -19.463 1.00 60.06 119 GLN A CA 1
ATOM 952 C C . GLN A 1 119 ? 20.067 6.080 -20.945 1.00 60.06 119 GLN A C 1
ATOM 954 O O . GLN A 1 119 ? 20.801 5.401 -21.662 1.00 60.06 119 GLN A O 1
ATOM 959 N N . GLU A 1 120 ? 19.443 7.171 -21.384 1.00 52.88 120 GLU A N 1
ATOM 960 C CA . GLU A 1 120 ? 19.404 7.569 -22.795 1.00 52.88 120 GLU A CA 1
ATOM 961 C C . GLU A 1 120 ? 20.499 8.564 -23.195 1.00 52.88 120 GLU A C 1
ATOM 963 O O . GLU A 1 120 ? 20.938 8.520 -24.337 1.00 52.88 120 GLU A O 1
ATOM 968 N N . GLN A 1 121 ? 21.064 9.354 -22.268 1.00 53.28 121 GLN A N 1
ATOM 969 C CA . GLN A 1 121 ? 22.282 10.143 -22.551 1.00 53.28 121 GLN A CA 1
ATOM 970 C C . GLN A 1 121 ? 23.474 9.281 -23.006 1.00 53.28 121 GLN A C 1
ATOM 972 O O . GLN A 1 121 ? 24.399 9.791 -23.622 1.00 53.28 121 GLN A O 1
ATOM 977 N N . LYS A 1 122 ? 23.468 7.978 -22.694 1.00 49.34 122 LYS A N 1
ATOM 978 C CA . LYS A 1 122 ? 24.466 7.010 -23.178 1.00 49.34 122 LYS A CA 1
ATOM 979 C C . LYS A 1 122 ? 24.114 6.354 -24.518 1.00 49.34 122 LYS A C 1
ATOM 981 O O . LYS A 1 122 ? 24.968 5.675 -25.074 1.00 49.34 122 LYS A O 1
ATOM 986 N N . LEU A 1 123 ? 22.869 6.474 -24.975 1.00 50.19 123 LEU A N 1
ATOM 987 C CA . LEU A 1 123 ? 22.397 5.953 -26.264 1.00 50.19 123 LEU A CA 1
ATOM 988 C C . LEU A 1 123 ? 22.428 7.030 -27.358 1.00 50.19 123 LEU A C 1
ATOM 990 O O . LEU A 1 123 ? 22.525 6.684 -28.529 1.00 50.19 123 LEU A O 1
ATOM 994 N N . ASP A 1 124 ? 22.380 8.307 -26.976 1.00 48.91 124 ASP A N 1
ATOM 995 C CA . ASP A 1 124 ? 22.223 9.458 -27.871 1.00 48.91 124 ASP A CA 1
ATOM 996 C C . ASP A 1 124 ? 23.564 10.163 -28.174 1.00 48.91 124 ASP A C 1
ATOM 998 O O . ASP A 1 124 ? 23.702 11.378 -28.025 1.00 48.91 124 ASP A O 1
ATOM 1002 N N . ASP A 1 125 ? 24.576 9.391 -28.590 1.00 51.91 125 ASP A N 1
ATOM 1003 C CA . ASP A 1 125 ? 25.881 9.919 -29.048 1.00 51.91 125 ASP A CA 1
ATOM 1004 C C . ASP A 1 125 ? 25.773 10.638 -30.422 1.00 51.91 125 ASP A C 1
ATOM 1006 O O . ASP A 1 125 ? 26.722 11.280 -30.863 1.00 51.91 125 ASP A O 1
ATOM 1010 N N . ASP A 1 126 ? 24.597 10.589 -31.072 1.00 52.75 126 ASP A N 1
ATOM 1011 C CA . ASP A 1 126 ? 24.282 11.260 -32.351 1.00 52.75 126 ASP A CA 1
ATOM 1012 C C . ASP A 1 126 ? 23.473 12.574 -32.196 1.00 52.75 126 ASP A C 1
ATOM 1014 O O . ASP A 1 126 ? 23.140 13.240 -33.182 1.00 52.75 126 ASP A O 1
ATOM 1018 N N . GLY A 1 127 ? 23.186 13.009 -30.962 1.00 52.69 127 GLY A N 1
ATOM 1019 C CA . GLY A 1 127 ? 22.741 14.377 -30.654 1.00 52.69 127 GLY A CA 1
ATOM 1020 C C . GLY A 1 127 ? 21.347 14.784 -31.157 1.00 52.69 127 GLY A C 1
ATOM 1021 O O . GLY A 1 127 ? 21.032 15.980 -31.164 1.00 52.69 127 GLY A O 1
ATOM 1022 N N . ARG A 1 128 ? 20.494 13.838 -31.570 1.00 57.69 128 ARG A N 1
ATOM 1023 C CA . ARG A 1 128 ? 19.115 14.110 -32.007 1.00 57.69 128 ARG A CA 1
ATOM 1024 C C . ARG A 1 128 ? 18.131 13.154 -31.345 1.00 57.69 128 ARG A C 1
ATOM 1026 O O . ARG A 1 128 ? 17.783 12.115 -31.895 1.00 57.69 128 ARG A O 1
ATOM 1033 N N . LEU A 1 129 ? 17.580 13.619 -30.231 1.00 61.56 129 LEU A N 1
ATOM 1034 C CA . LEU A 1 129 ? 16.389 13.055 -29.608 1.00 61.56 129 LEU A CA 1
ATOM 1035 C C . LEU A 1 129 ? 15.238 12.923 -30.620 1.00 61.56 129 LEU A C 1
ATOM 1037 O O . LEU A 1 129 ? 14.728 13.928 -31.121 1.00 61.56 129 LEU A O 1
ATOM 1041 N N . SER A 1 130 ? 14.809 11.690 -30.894 1.00 69.44 130 SER A N 1
ATOM 1042 C CA . SER A 1 130 ? 13.626 11.419 -31.713 1.00 69.44 130 SER A CA 1
ATOM 1043 C C . SER A 1 130 ? 12.345 11.790 -30.955 1.00 69.44 130 SER A C 1
ATOM 1045 O O . SER A 1 130 ? 12.239 11.596 -29.741 1.00 69.44 130 SER A O 1
ATOM 1047 N N . GLU A 1 131 ? 11.321 12.273 -31.667 1.00 74.38 131 GLU A N 1
ATOM 1048 C CA . GLU A 1 131 ? 9.991 12.545 -31.094 1.00 74.38 131 GLU A CA 1
ATOM 1049 C C . GLU A 1 131 ? 9.375 11.295 -30.438 1.00 74.38 131 GLU A C 1
ATOM 1051 O O . GLU A 1 131 ? 8.671 11.398 -29.429 1.00 74.38 131 GLU A O 1
ATOM 1056 N N . SER A 1 132 ? 9.695 10.104 -30.960 1.00 71.69 132 SER A N 1
ATOM 1057 C CA . SER A 1 132 ? 9.290 8.817 -30.379 1.00 71.69 132 SER A CA 1
ATOM 1058 C C . SER A 1 132 ? 9.827 8.608 -28.966 1.00 71.69 132 SER A C 1
ATOM 1060 O O . SER A 1 132 ? 9.127 8.060 -28.115 1.00 71.69 132 SER A O 1
ATOM 1062 N N . ASP A 1 133 ? 11.047 9.069 -28.704 1.00 69.94 133 ASP A N 1
ATOM 1063 C CA . ASP A 1 133 ? 11.740 8.839 -27.438 1.00 69.94 133 ASP A CA 1
ATOM 1064 C C . ASP A 1 133 ? 11.203 9.802 -26.378 1.00 69.94 133 ASP A C 1
ATOM 1066 O O . ASP A 1 133 ? 10.948 9.416 -25.238 1.00 69.94 133 ASP A O 1
ATOM 1070 N N . ILE A 1 134 ? 10.889 11.039 -26.781 1.00 72.75 134 ILE A N 1
ATOM 1071 C CA . ILE A 1 134 ? 10.179 12.008 -25.935 1.00 72.75 134 ILE A CA 1
ATOM 1072 C C . ILE A 1 134 ? 8.798 11.466 -25.541 1.00 72.75 134 ILE A C 1
ATOM 1074 O O . ILE A 1 134 ? 8.427 11.520 -24.366 1.00 72.75 134 ILE A O 1
ATOM 1078 N N . ALA A 1 135 ? 8.043 10.911 -26.492 1.00 77.44 135 ALA A N 1
ATOM 1079 C CA . ALA A 1 135 ? 6.736 10.324 -26.208 1.00 77.44 135 ALA A CA 1
ATOM 1080 C C . ALA A 1 135 ? 6.840 9.128 -25.243 1.00 77.44 135 ALA A C 1
ATOM 1082 O O . ALA A 1 135 ? 6.054 9.031 -24.296 1.00 77.44 135 ALA A O 1
ATOM 1083 N N . LEU A 1 136 ? 7.839 8.257 -25.427 1.00 74.31 136 LEU A N 1
ATOM 1084 C CA . LEU A 1 136 ? 8.086 7.113 -24.547 1.00 74.31 136 LEU A CA 1
ATOM 1085 C C . LEU A 1 136 ? 8.450 7.558 -23.120 1.00 74.31 136 LEU A C 1
ATOM 1087 O O . LEU A 1 136 ? 7.951 6.971 -22.161 1.00 74.31 136 LEU A O 1
ATOM 1091 N N . ARG A 1 137 ? 9.236 8.636 -22.966 1.00 72.75 137 ARG A N 1
ATOM 1092 C CA . ARG A 1 137 ? 9.568 9.234 -21.658 1.00 72.75 137 ARG A CA 1
ATOM 1093 C C . ARG A 1 137 ? 8.333 9.703 -20.914 1.00 72.75 137 ARG A C 1
ATOM 1095 O O . ARG A 1 137 ? 8.159 9.379 -19.743 1.00 72.75 137 ARG A O 1
ATOM 1102 N N . VAL A 1 138 ? 7.472 10.464 -21.586 1.00 79.44 138 VAL A N 1
ATOM 1103 C CA . VAL A 1 138 ? 6.237 10.971 -20.974 1.00 79.44 138 VAL A CA 1
ATOM 1104 C C . VAL A 1 138 ? 5.333 9.805 -20.570 1.00 79.44 138 VAL A C 1
ATOM 1106 O O . VAL A 1 138 ? 4.802 9.802 -19.459 1.00 79.44 138 VAL A O 1
ATOM 1109 N N . CYS A 1 139 ? 5.225 8.780 -21.421 1.00 80.38 139 CYS A N 1
ATOM 1110 C CA . CYS A 1 139 ? 4.465 7.571 -21.111 1.00 80.38 139 CYS A CA 1
ATOM 1111 C C . CYS A 1 139 ? 5.046 6.808 -19.912 1.00 80.38 139 CYS A C 1
ATOM 1113 O O . CYS A 1 139 ? 4.286 6.423 -19.028 1.00 80.38 139 CYS A O 1
ATOM 1115 N N . GLY A 1 140 ? 6.371 6.645 -19.836 1.00 74.50 140 GLY A N 1
ATOM 1116 C CA . GLY A 1 140 ? 7.050 5.980 -18.722 1.00 74.50 140 GLY A CA 1
ATOM 1117 C C . GLY A 1 140 ? 6.916 6.736 -17.401 1.00 74.50 140 GLY A C 1
ATOM 1118 O O . GLY A 1 140 ? 6.611 6.135 -16.375 1.00 74.50 140 GLY A O 1
ATOM 1119 N N . LEU A 1 141 ? 7.036 8.067 -17.423 1.00 79.62 141 LEU A N 1
ATOM 1120 C CA . LEU A 1 141 ? 6.768 8.908 -16.252 1.00 79.62 141 LEU A CA 1
ATOM 1121 C C . LEU A 1 141 ? 5.330 8.734 -15.759 1.00 79.62 141 LEU A C 1
ATOM 1123 O O . LEU A 1 141 ? 5.103 8.554 -14.562 1.00 79.62 141 LEU A O 1
ATOM 1127 N N . PHE A 1 142 ? 4.364 8.750 -16.678 1.00 81.56 142 PHE A N 1
ATOM 1128 C CA . PHE A 1 142 ? 2.961 8.557 -16.336 1.00 81.56 142 PHE A CA 1
ATOM 1129 C C . PHE A 1 142 ? 2.695 7.144 -15.796 1.00 81.56 142 PHE A C 1
ATOM 1131 O O . PHE A 1 142 ? 2.027 6.998 -14.774 1.00 81.56 142 PHE A O 1
ATOM 1138 N N . ALA A 1 143 ? 3.279 6.111 -16.409 1.00 78.56 143 ALA A N 1
ATOM 1139 C CA . ALA A 1 143 ? 3.201 4.733 -15.932 1.00 78.56 143 ALA A CA 1
ATOM 1140 C C . ALA A 1 143 ? 3.812 4.570 -14.530 1.00 78.56 143 ALA A C 1
ATOM 1142 O O . ALA A 1 143 ? 3.207 3.915 -13.686 1.00 78.56 143 ALA A O 1
ATOM 1143 N N . GLY A 1 144 ? 4.937 5.230 -14.236 1.00 75.44 144 GLY A N 1
ATOM 1144 C CA . GLY A 1 144 ? 5.547 5.241 -12.903 1.00 75.44 144 GLY A CA 1
ATOM 1145 C C . GLY A 1 144 ? 4.661 5.892 -11.831 1.00 75.44 144 GLY A C 1
ATOM 1146 O O . GLY A 1 144 ? 4.549 5.374 -10.719 1.00 75.44 144 GLY A O 1
ATOM 1147 N N . ILE A 1 145 ? 3.967 6.988 -12.164 1.00 79.62 145 ILE A N 1
ATOM 1148 C CA . ILE A 1 145 ? 2.982 7.619 -11.263 1.00 79.62 145 ILE A CA 1
ATOM 1149 C C . ILE A 1 145 ? 1.798 6.678 -11.021 1.00 79.62 145 ILE A C 1
ATOM 1151 O O . ILE A 1 145 ? 1.363 6.503 -9.882 1.00 79.62 145 ILE A O 1
ATOM 1155 N N . LEU A 1 146 ? 1.280 6.057 -12.083 1.00 81.94 146 LEU A N 1
ATOM 1156 C CA . LEU A 1 146 ? 0.178 5.102 -11.983 1.00 81.94 146 LEU A CA 1
ATOM 1157 C C . LEU A 1 146 ? 0.567 3.881 -11.154 1.00 81.94 146 LEU A C 1
ATOM 1159 O O . LEU A 1 146 ? -0.212 3.447 -10.310 1.00 81.94 146 LEU A O 1
ATOM 1163 N N . PHE A 1 147 ? 1.778 3.366 -11.338 1.00 76.69 147 PHE A N 1
ATOM 1164 C CA . PHE A 1 147 ? 2.309 2.271 -10.543 1.00 76.69 147 PHE A CA 1
ATOM 1165 C C . PHE A 1 147 ? 2.323 2.614 -9.052 1.00 76.69 147 PHE A C 1
ATOM 1167 O O . PHE A 1 147 ? 1.808 1.842 -8.246 1.00 76.69 147 PHE A O 1
ATOM 1174 N N . TYR A 1 148 ? 2.808 3.803 -8.681 1.00 73.38 148 TYR A N 1
ATOM 1175 C CA . TYR A 1 148 ? 2.731 4.268 -7.297 1.00 73.38 148 TYR A CA 1
ATOM 1176 C C . TYR A 1 148 ? 1.291 4.363 -6.790 1.00 73.38 148 TYR A C 1
ATOM 1178 O O . TYR A 1 148 ? 1.012 3.943 -5.670 1.00 73.38 148 TYR A O 1
ATOM 1186 N N . ALA A 1 149 ? 0.364 4.874 -7.600 1.00 76.25 149 ALA A N 1
ATOM 1187 C CA . ALA A 1 149 ? -1.034 4.951 -7.200 1.00 76.25 149 ALA A CA 1
ATOM 1188 C C . ALA A 1 149 ? -1.616 3.549 -6.942 1.00 76.25 149 ALA A C 1
ATOM 1190 O O . ALA A 1 149 ? -2.213 3.314 -5.896 1.00 76.25 149 ALA A O 1
ATOM 1191 N N . TYR A 1 150 ? -1.406 2.588 -7.842 1.00 75.69 150 TYR A N 1
ATOM 1192 C CA . TYR A 1 150 ? -1.960 1.238 -7.692 1.00 75.69 150 TYR A CA 1
ATOM 1193 C C . TYR A 1 150 ? -1.239 0.383 -6.643 1.00 75.69 150 TYR A C 1
ATOM 1195 O O . TYR A 1 150 ? -1.837 -0.552 -6.107 1.00 75.69 150 TYR A O 1
ATOM 1203 N N . ASP A 1 151 ? 0.023 0.679 -6.339 1.00 74.88 151 ASP A N 1
ATOM 1204 C CA . ASP A 1 151 ? 0.809 -0.081 -5.371 1.00 74.88 151 ASP A CA 1
ATOM 1205 C C . ASP A 1 151 ? 0.789 0.534 -3.963 1.00 74.88 151 ASP A C 1
ATOM 1207 O O . ASP A 1 151 ? 0.556 -0.157 -2.972 1.00 74.88 151 ASP A O 1
ATOM 1211 N N . GLY A 1 152 ? 0.985 1.849 -3.868 1.00 70.38 152 GLY A N 1
ATOM 1212 C CA . GLY A 1 152 ? 1.119 2.587 -2.613 1.00 70.38 152 GLY A CA 1
ATOM 1213 C C . GLY A 1 152 ? -0.206 2.898 -1.919 1.00 70.38 152 GLY A C 1
ATOM 1214 O O . GLY A 1 152 ? -0.274 2.814 -0.692 1.00 70.38 152 GLY A O 1
ATOM 1215 N N . LEU A 1 153 ? -1.281 3.195 -2.666 1.00 73.69 153 LEU A N 1
ATOM 1216 C CA . LEU A 1 153 ? -2.557 3.621 -2.062 1.00 73.69 153 LEU A CA 1
ATOM 1217 C C . LEU A 1 153 ? -3.143 2.574 -1.112 1.00 73.69 153 LEU A C 1
ATOM 1219 O O . LEU A 1 153 ? -3.724 2.938 -0.090 1.00 73.69 153 LEU A O 1
ATOM 1223 N N . ASN A 1 154 ? -2.957 1.286 -1.407 1.00 75.75 154 ASN A N 1
ATOM 1224 C CA . ASN A 1 154 ? -3.444 0.208 -0.549 1.00 75.75 154 ASN A CA 1
ATOM 1225 C C . ASN A 1 154 ? -2.731 0.206 0.805 1.00 75.75 154 ASN A C 1
ATOM 1227 O O . ASN A 1 154 ? -3.384 0.096 1.841 1.00 75.75 154 ASN A O 1
ATOM 1231 N N . PHE A 1 155 ? -1.408 0.395 0.816 1.00 75.44 155 PHE A N 1
ATOM 1232 C CA . PHE A 1 155 ? -0.636 0.502 2.054 1.00 75.44 155 PHE A CA 1
ATOM 1233 C C . PHE A 1 155 ? -1.035 1.735 2.860 1.00 75.44 155 PHE A C 1
ATOM 1235 O O . PHE A 1 155 ? -1.240 1.632 4.070 1.00 75.44 155 PHE A O 1
ATOM 1242 N N . THR A 1 156 ? -1.213 2.879 2.197 1.00 75.50 156 THR A N 1
ATOM 1243 C CA . THR A 1 156 ? -1.643 4.124 2.843 1.00 75.50 156 THR A CA 1
ATOM 1244 C C . THR A 1 156 ? -3.035 3.981 3.462 1.00 75.50 156 THR A C 1
ATOM 1246 O O . THR A 1 156 ? -3.208 4.255 4.650 1.00 75.50 156 THR A O 1
ATOM 1249 N N . ALA A 1 157 ? -4.016 3.478 2.706 1.00 78.19 157 ALA A N 1
ATOM 1250 C CA . ALA A 1 157 ? -5.380 3.274 3.191 1.00 78.19 157 ALA A CA 1
ATOM 1251 C C . ALA A 1 157 ? -5.432 2.308 4.385 1.00 78.19 157 ALA A C 1
ATOM 1253 O O . ALA A 1 157 ? -6.111 2.584 5.381 1.00 78.19 157 ALA A O 1
ATOM 1254 N N . LEU A 1 158 ? -4.679 1.203 4.322 1.00 80.19 158 LEU A N 1
ATOM 1255 C CA . LEU A 1 158 ? -4.613 0.229 5.411 1.00 80.19 158 LEU A CA 1
ATOM 1256 C C . LEU A 1 158 ? -3.956 0.809 6.660 1.00 80.19 158 LEU A C 1
ATOM 1258 O O . LEU A 1 158 ? -4.444 0.607 7.770 1.00 80.19 158 LEU A O 1
ATOM 1262 N N . ARG A 1 159 ? -2.871 1.564 6.475 1.00 81.19 159 ARG A N 1
ATOM 1263 C CA . ARG A 1 159 ? -2.145 2.226 7.559 1.00 81.19 159 ARG A CA 1
ATOM 1264 C C . ARG A 1 159 ? -3.043 3.209 8.300 1.00 81.19 159 ARG A C 1
ATOM 1266 O O . ARG A 1 159 ? -3.126 3.123 9.521 1.00 81.19 159 ARG A O 1
ATOM 1273 N N . HIS A 1 160 ? -3.743 4.089 7.584 1.00 79.31 160 HIS A N 1
ATOM 1274 C CA . HIS A 1 160 ? -4.671 5.038 8.205 1.00 79.31 160 HIS A CA 1
ATOM 1275 C C . HIS A 1 160 ? -5.793 4.333 8.951 1.00 79.31 160 HIS A C 1
ATOM 1277 O O . HIS A 1 160 ? -6.063 4.661 10.103 1.00 79.31 160 HIS A O 1
ATOM 1283 N N . SER A 1 161 ? -6.400 3.327 8.323 1.00 81.75 161 SER A N 1
ATOM 1284 C CA . SER A 1 161 ? -7.470 2.549 8.949 1.00 81.75 161 SER A CA 1
ATOM 1285 C C . SER A 1 161 ? -6.979 1.880 10.239 1.00 81.75 161 SER A C 1
ATOM 1287 O O . SER A 1 161 ? -7.646 1.949 11.267 1.00 81.75 161 SER A O 1
ATOM 1289 N N . ALA A 1 162 ? -5.773 1.308 10.236 1.00 83.75 162 ALA A N 1
ATOM 1290 C CA . ALA A 1 162 ? -5.184 0.693 11.422 1.00 83.75 162 ALA A CA 1
ATOM 1291 C C . ALA A 1 162 ? -4.839 1.715 12.526 1.00 83.75 162 ALA A C 1
ATOM 1293 O O . ALA A 1 162 ? -5.086 1.438 13.698 1.00 83.75 162 ALA A O 1
ATOM 1294 N N . GLN A 1 163 ? -4.327 2.899 12.172 1.00 81.19 163 GLN A N 1
ATOM 1295 C CA . GLN A 1 163 ? -4.043 3.992 13.118 1.00 81.19 163 GLN A CA 1
ATOM 1296 C C . GLN A 1 163 ? -5.319 4.554 13.767 1.00 81.19 163 GLN A C 1
ATOM 1298 O O . GLN A 1 163 ? -5.341 4.854 14.964 1.00 81.19 163 GLN A O 1
ATOM 1303 N N . VAL A 1 164 ? -6.402 4.672 12.995 1.00 82.50 164 VAL A N 1
ATOM 1304 C CA . VAL A 1 164 ? -7.713 5.093 13.507 1.00 82.50 164 VAL A CA 1
ATOM 1305 C C . VAL A 1 164 ? -8.244 4.063 14.506 1.00 82.50 164 VAL A C 1
ATOM 1307 O O . VAL A 1 164 ? -8.631 4.419 15.618 1.00 82.50 164 VAL A O 1
ATOM 1310 N N . LEU A 1 165 ? -8.166 2.774 14.168 1.00 84.44 165 LEU A N 1
ATOM 1311 C CA . LEU A 1 165 ? -8.548 1.692 15.078 1.00 84.44 165 LEU A CA 1
ATOM 1312 C C . LEU A 1 165 ? -7.693 1.685 16.353 1.00 84.44 165 LEU A C 1
ATOM 1314 O O . LEU A 1 165 ? -8.224 1.485 17.443 1.00 84.44 165 LEU A O 1
ATOM 1318 N N . GLU A 1 166 ? -6.384 1.923 16.246 1.00 83.38 166 GLU A N 1
ATOM 1319 C CA . GLU A 1 166 ? -5.497 2.047 17.409 1.00 83.38 166 GLU A CA 1
ATOM 1320 C C . GLU A 1 166 ? -5.943 3.206 18.309 1.00 83.38 166 GLU A C 1
ATOM 1322 O O . GLU A 1 166 ? -6.039 3.048 19.528 1.00 83.38 166 GLU A O 1
ATOM 1327 N N . SER A 1 167 ? -6.307 4.340 17.708 1.00 82.25 167 SER A N 1
ATOM 1328 C CA . SER A 1 167 ? -6.829 5.504 18.426 1.00 82.25 167 SER A CA 1
ATOM 1329 C C . SER A 1 167 ? -8.128 5.180 19.171 1.00 82.25 167 SER A C 1
ATOM 1331 O O . SER A 1 167 ? -8.288 5.592 20.320 1.00 82.25 167 SER A O 1
ATOM 1333 N N . TYR A 1 168 ? -9.028 4.390 18.573 1.00 85.50 168 TYR A N 1
ATOM 1334 C CA . TYR A 1 168 ? -10.238 3.915 19.252 1.00 85.50 168 TYR A CA 1
ATOM 1335 C C . TYR A 1 168 ? -9.906 3.066 20.481 1.00 85.50 168 TYR A C 1
ATOM 1337 O O . TYR A 1 168 ? -10.477 3.277 21.551 1.00 85.50 168 TYR A O 1
ATOM 1345 N N . VAL A 1 169 ? -8.958 2.132 20.357 1.00 83.94 169 VAL A N 1
ATOM 1346 C CA . VAL A 1 169 ? -8.528 1.279 21.475 1.00 83.94 169 VAL A CA 1
ATOM 1347 C C . VAL A 1 169 ? -7.901 2.114 22.589 1.00 83.94 169 VAL A C 1
ATOM 1349 O O . VAL A 1 169 ? -8.247 1.929 23.753 1.00 83.94 169 VAL A O 1
ATOM 1352 N N . MET A 1 170 ? -7.025 3.061 22.250 1.00 83.25 170 MET A N 1
ATOM 1353 C CA . MET A 1 170 ? -6.388 3.949 23.226 1.00 83.25 170 MET A CA 1
ATOM 1354 C C . MET A 1 170 ? -7.404 4.847 23.938 1.00 83.25 170 MET A C 1
ATOM 1356 O O . MET A 1 170 ? -7.308 5.050 25.148 1.00 83.25 170 MET A O 1
ATOM 1360 N N . PHE A 1 171 ? -8.418 5.336 23.221 1.00 83.88 171 PHE A N 1
ATOM 1361 C CA . PHE A 1 171 ? -9.515 6.097 23.815 1.00 83.88 171 PHE A CA 1
ATOM 1362 C C . PHE A 1 171 ? -10.342 5.246 24.789 1.00 83.88 171 PHE A C 1
ATOM 1364 O O . PHE A 1 171 ? -10.612 5.675 25.913 1.00 83.88 171 PHE A O 1
ATOM 1371 N N . LEU A 1 172 ? -10.703 4.018 24.399 1.00 82.06 172 LEU A N 1
ATOM 1372 C CA . LEU A 1 172 ? -11.399 3.079 25.283 1.00 82.06 172 LEU A CA 1
ATOM 1373 C C . LEU A 1 172 ? -10.556 2.735 26.515 1.00 82.06 172 LEU A C 1
ATOM 1375 O O . LEU A 1 172 ? -11.098 2.696 27.619 1.00 82.06 172 LEU A O 1
ATOM 1379 N N . LYS A 1 173 ? -9.239 2.557 26.347 1.00 81.25 173 LYS A N 1
ATOM 1380 C CA . LYS A 1 173 ? -8.309 2.335 27.459 1.00 81.25 173 LYS A CA 1
ATOM 1381 C C . LYS A 1 173 ? -8.336 3.499 28.447 1.00 81.25 173 LYS A C 1
ATOM 1383 O O . LYS A 1 173 ? -8.566 3.280 29.631 1.00 81.25 173 LYS A O 1
ATOM 1388 N N . GLY A 1 174 ? -8.207 4.733 27.956 1.00 79.25 174 GLY A N 1
ATOM 1389 C CA . GLY A 1 174 ? -8.278 5.927 28.801 1.00 79.25 174 GLY A CA 1
ATOM 1390 C C . GLY A 1 174 ? -9.595 6.027 29.577 1.00 79.25 174 GLY A C 1
ATOM 1391 O O . GLY A 1 174 ? -9.593 6.364 30.756 1.00 79.25 174 GLY A O 1
ATOM 1392 N N . ARG A 1 175 ? -10.729 5.652 28.964 1.00 77.25 175 ARG A N 1
ATOM 1393 C CA . ARG A 1 175 ? -12.023 5.603 29.669 1.00 77.25 175 ARG A CA 1
ATOM 1394 C C . ARG A 1 175 ? -12.077 4.530 30.758 1.00 77.25 175 ARG A C 1
ATOM 1396 O O . ARG A 1 175 ? -12.751 4.751 31.765 1.00 77.25 175 ARG A O 1
ATOM 1403 N N . ILE A 1 176 ? -11.416 3.387 30.562 1.00 75.38 176 ILE A N 1
ATOM 1404 C CA . ILE A 1 176 ? -11.303 2.330 31.578 1.00 75.38 176 ILE A CA 1
ATOM 1405 C C . ILE A 1 176 ? -10.463 2.835 32.752 1.00 75.38 176 ILE A C 1
ATOM 1407 O O . ILE A 1 176 ? -10.929 2.768 33.890 1.00 75.38 176 ILE A O 1
ATOM 1411 N N . ASP A 1 177 ? -9.288 3.402 32.479 1.00 75.06 177 ASP A N 1
ATOM 1412 C CA . ASP A 1 177 ? -8.386 3.935 33.506 1.00 75.06 177 ASP A CA 1
ATOM 1413 C C . ASP A 1 177 ? -9.070 5.034 34.336 1.00 75.06 177 ASP A C 1
ATOM 1415 O O . ASP A 1 177 ? -9.018 5.016 35.567 1.00 75.06 177 ASP A O 1
ATOM 1419 N N . ASP A 1 178 ? -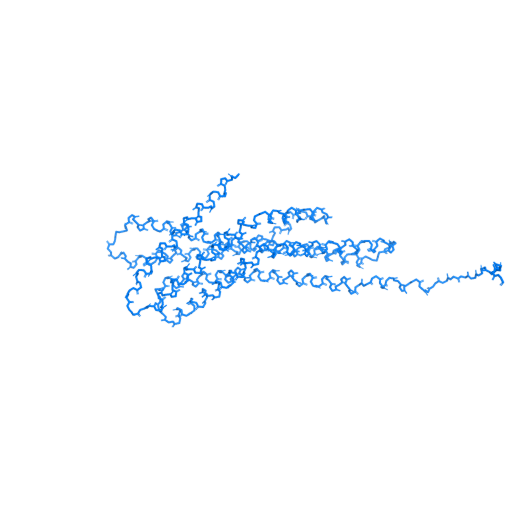9.823 5.924 33.685 1.00 73.12 178 ASP A N 1
ATOM 1420 C CA . ASP A 1 178 ? -10.640 6.950 34.340 1.00 73.12 178 ASP A CA 1
ATOM 1421 C C . ASP A 1 178 ? -11.736 6.367 35.247 1.00 73.12 178 ASP A C 1
ATOM 1423 O O . ASP A 1 178 ? -12.034 6.926 36.310 1.00 73.12 178 ASP A O 1
ATOM 1427 N N . CYS A 1 179 ? -12.360 5.260 34.834 1.00 68.12 179 CYS A N 1
ATOM 1428 C CA . CYS A 1 179 ? -13.399 4.582 35.612 1.00 68.12 179 CYS A CA 1
ATOM 1429 C C . CYS A 1 179 ? -12.827 3.796 36.798 1.00 68.12 179 CYS A C 1
ATOM 1431 O O . CYS A 1 179 ? -13.503 3.681 37.818 1.00 68.12 179 CYS A O 1
ATOM 1433 N N . VAL A 1 180 ? -11.606 3.265 36.682 1.00 66.94 180 VAL A N 1
ATOM 1434 C CA . VAL A 1 180 ? -10.910 2.548 37.764 1.00 66.94 180 VAL A CA 1
ATOM 1435 C C . VAL A 1 180 ? -10.276 3.530 38.759 1.00 66.94 180 VAL A C 1
ATOM 1437 O O . VAL A 1 180 ? -10.307 3.290 39.967 1.00 66.94 180 VAL A O 1
ATOM 1440 N N . GLY A 1 181 ? -9.728 4.648 38.272 1.00 59.12 181 GLY A N 1
ATOM 1441 C CA . GLY A 1 181 ? -9.056 5.670 39.080 1.00 59.12 181 GLY A CA 1
ATOM 1442 C C . GLY A 1 181 ? -10.008 6.544 39.900 1.00 59.12 181 GLY A C 1
ATOM 1443 O O . GLY A 1 181 ? -9.677 6.946 41.019 1.00 59.12 181 GLY A O 1
ATOM 1444 N N . ARG A 1 182 ? -11.226 6.804 39.406 1.00 58.88 182 ARG A N 1
ATOM 1445 C CA . ARG A 1 182 ? -12.285 7.411 40.223 1.00 58.88 182 ARG A CA 1
ATOM 1446 C C . ARG A 1 182 ? -12.900 6.314 41.085 1.00 58.88 182 ARG A C 1
ATOM 1448 O O . ARG A 1 182 ? -13.592 5.449 40.561 1.00 58.88 182 ARG A O 1
ATOM 1455 N N . LYS A 1 183 ? -12.710 6.362 42.414 1.00 52.38 183 LYS A N 1
ATOM 1456 C CA . LYS A 1 183 ? -13.570 5.619 43.356 1.00 52.38 183 LYS A CA 1
ATOM 1457 C C . LYS A 1 183 ? -15.017 5.915 42.957 1.00 52.38 183 LYS A C 1
ATOM 1459 O O . LYS A 1 183 ? -15.481 7.031 43.175 1.00 52.38 183 LYS A O 1
ATOM 1464 N N . LEU A 1 184 ? -15.693 4.959 42.322 1.00 54.44 184 LEU A N 1
ATOM 1465 C CA . LEU A 1 184 ? -17.097 5.079 41.951 1.00 54.44 184 LEU A CA 1
ATOM 1466 C C . LEU A 1 184 ? -17.901 5.206 43.247 1.00 54.44 184 LEU A C 1
ATOM 1468 O O . LEU A 1 184 ? -18.252 4.219 43.885 1.00 54.44 184 LEU A O 1
ATOM 1472 N N . VAL A 1 185 ? -18.150 6.446 43.665 1.00 48.44 185 VAL A N 1
ATOM 1473 C CA . VAL A 1 185 ? -19.144 6.791 44.681 1.00 48.44 185 VAL A CA 1
ATOM 1474 C C . VAL A 1 185 ? -20.497 6.684 43.977 1.00 48.44 185 VAL A C 1
ATOM 1476 O O . VAL A 1 185 ? -21.066 7.673 43.531 1.00 48.44 185 VAL A O 1
ATOM 1479 N N . GLY A 1 186 ? -20.940 5.452 43.731 1.00 57.56 186 GLY A N 1
ATOM 1480 C CA . GLY A 1 186 ? -22.110 5.160 42.909 1.00 57.56 186 GLY A CA 1
ATOM 1481 C C . GLY A 1 186 ? -22.407 3.664 42.851 1.00 57.56 186 GLY A C 1
ATOM 1482 O O . GLY A 1 186 ? -21.505 2.836 42.950 1.00 57.56 186 GLY A O 1
ATOM 1483 N N . CYS A 1 187 ? -23.694 3.336 42.730 1.00 56.75 187 CYS A N 1
ATOM 1484 C CA . CYS A 1 187 ? -24.260 1.990 42.820 1.00 56.75 187 CYS A CA 1
ATOM 1485 C C . CYS A 1 187 ? -23.533 0.982 41.903 1.00 56.75 187 CYS A C 1
ATOM 1487 O O . CYS A 1 187 ? -23.364 1.240 40.712 1.00 56.75 187 CYS A O 1
ATOM 1489 N N . GLU A 1 188 ? -23.162 -0.192 42.430 1.00 66.19 188 GLU A N 1
ATOM 1490 C CA . GLU A 1 188 ? -22.430 -1.264 41.719 1.00 66.19 188 GLU A CA 1
ATOM 1491 C C . GLU A 1 188 ? -23.039 -1.638 40.354 1.00 66.19 188 GLU A C 1
ATOM 1493 O O . GLU A 1 188 ? -22.325 -2.014 39.422 1.00 66.19 188 GLU A O 1
ATOM 1498 N N . LYS A 1 189 ? -24.361 -1.480 40.206 1.00 70.00 189 LYS A N 1
ATOM 1499 C CA . LYS A 1 189 ? -25.087 -1.705 38.947 1.00 70.00 189 LYS A CA 1
ATOM 1500 C C . LYS A 1 189 ? -24.644 -0.766 37.822 1.00 70.00 189 LYS A C 1
ATOM 1502 O O . LYS A 1 189 ? -24.570 -1.190 36.673 1.00 70.00 189 LYS A O 1
ATOM 1507 N N . GLU A 1 190 ? -24.329 0.487 38.134 1.00 69.56 190 GLU A N 1
ATOM 1508 C CA . GLU A 1 190 ? -23.900 1.475 37.141 1.00 69.56 190 GLU A CA 1
ATOM 1509 C C . GLU A 1 190 ? -22.463 1.205 36.668 1.00 69.56 190 GLU A C 1
ATOM 1511 O O . GLU A 1 190 ? -22.151 1.354 35.487 1.00 69.56 190 GLU A O 1
ATOM 1516 N N .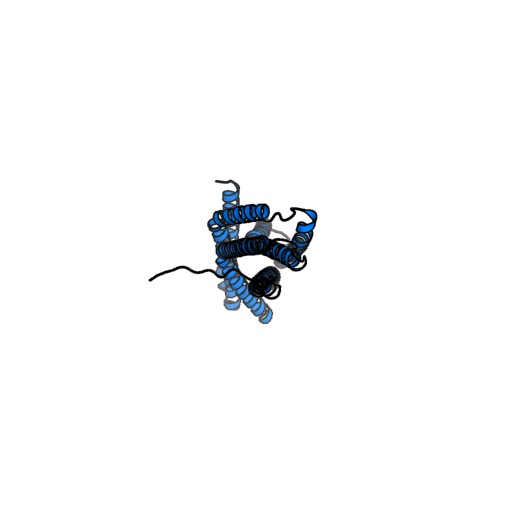 ALA A 1 191 ? -21.600 0.735 37.574 1.00 68.00 191 ALA A N 1
ATOM 1517 C CA . ALA A 1 191 ? -20.246 0.301 37.242 1.00 68.00 191 ALA A CA 1
ATOM 1518 C C . ALA A 1 191 ? -20.259 -0.949 36.343 1.00 68.00 191 ALA A C 1
ATOM 1520 O O . ALA A 1 191 ? -19.572 -0.982 35.322 1.00 68.00 191 ALA A O 1
ATOM 1521 N N . ALA A 1 192 ? -21.088 -1.947 36.673 1.00 72.00 192 ALA A N 1
ATOM 1522 C CA . ALA A 1 192 ? -21.250 -3.152 35.861 1.00 72.00 192 ALA A CA 1
ATOM 1523 C C . ALA A 1 192 ? -21.777 -2.837 34.450 1.00 72.00 192 ALA A C 1
ATOM 1525 O O . ALA A 1 192 ? -21.251 -3.361 33.467 1.00 72.00 192 ALA A O 1
ATOM 1526 N N . LEU A 1 193 ? -22.759 -1.934 34.342 1.00 77.56 193 LEU A N 1
ATOM 1527 C CA . LEU A 1 193 ? -23.309 -1.501 33.058 1.00 77.56 193 LEU A CA 1
ATOM 1528 C C . LEU A 1 193 ? -22.256 -0.772 32.209 1.00 77.56 193 LEU A C 1
ATOM 1530 O O . LEU A 1 193 ? -22.119 -1.077 31.029 1.00 77.56 193 LEU A O 1
ATOM 1534 N N . LYS A 1 194 ? -21.432 0.102 32.808 1.00 73.31 194 LYS A N 1
ATOM 1535 C CA . LYS A 1 194 ? -20.315 0.769 32.107 1.00 73.31 194 LYS A CA 1
ATOM 1536 C C . LYS A 1 194 ? -19.279 -0.222 31.572 1.00 73.31 194 LYS A C 1
ATOM 1538 O O . LYS A 1 194 ? -18.878 -0.105 30.416 1.00 73.31 194 LYS A O 1
ATOM 1543 N N . VAL A 1 195 ? -18.883 -1.218 32.368 1.00 75.00 195 VAL A N 1
ATOM 1544 C CA . VAL A 1 195 ? -17.946 -2.271 31.926 1.00 75.00 195 VAL A CA 1
ATOM 1545 C C . VAL A 1 195 ? -18.542 -3.098 30.783 1.00 75.00 195 VAL A C 1
ATOM 1547 O O . VAL A 1 195 ? -17.845 -3.420 29.820 1.00 75.00 195 VAL A O 1
ATOM 1550 N N . GLN A 1 196 ? -19.836 -3.419 30.848 1.00 78.06 196 GLN A N 1
ATOM 1551 C CA . GLN A 1 196 ? -20.523 -4.148 29.782 1.00 78.06 196 GLN A CA 1
ATOM 1552 C C . GLN A 1 196 ? -20.597 -3.332 28.482 1.00 78.06 196 GLN A C 1
ATOM 1554 O O . GLN A 1 196 ? -20.305 -3.873 27.415 1.00 78.06 196 GLN A O 1
ATOM 1559 N N . THR A 1 197 ? -20.900 -2.033 28.560 1.00 81.94 197 THR A N 1
ATOM 1560 C CA . THR A 1 197 ? -20.861 -1.125 27.403 1.00 81.94 197 THR A CA 1
ATOM 1561 C C . THR A 1 197 ? -19.460 -1.060 26.789 1.00 81.94 197 THR A C 1
ATOM 1563 O O . THR A 1 197 ? -19.318 -1.184 25.577 1.00 81.94 197 THR A O 1
ATOM 1566 N N . MET A 1 198 ? -18.406 -0.959 27.605 1.00 77.88 198 MET A N 1
ATOM 1567 C CA . MET A 1 198 ? -17.021 -0.949 27.109 1.00 77.88 198 MET A CA 1
ATOM 1568 C C . MET A 1 198 ? -16.626 -2.267 26.430 1.00 77.88 198 MET A C 1
ATOM 1570 O O . MET A 1 198 ? -15.913 -2.256 25.428 1.00 77.88 198 MET A O 1
ATOM 1574 N N . ARG A 1 199 ? -17.107 -3.412 26.935 1.00 79.25 199 ARG A N 1
ATOM 1575 C CA . ARG A 1 199 ? -16.916 -4.719 26.283 1.00 79.25 199 ARG A CA 1
ATOM 1576 C C . ARG A 1 199 ? -17.566 -4.763 24.905 1.00 79.25 199 ARG A C 1
ATOM 1578 O O . ARG A 1 199 ? -16.926 -5.217 23.964 1.00 79.25 199 ARG A O 1
ATOM 1585 N N . LEU A 1 200 ? -18.799 -4.271 24.785 1.00 85.00 200 LEU A N 1
ATOM 1586 C CA . LEU A 1 200 ? -19.490 -4.178 23.496 1.00 85.00 200 LEU A CA 1
ATOM 1587 C C . LEU A 1 200 ? -18.720 -3.282 22.520 1.00 85.00 200 LEU A C 1
ATOM 1589 O O . LEU A 1 200 ? -18.478 -3.684 21.387 1.00 85.00 200 LEU A O 1
ATOM 1593 N N . GLN A 1 201 ? -18.240 -2.127 22.984 1.00 85.81 201 GLN A N 1
ATOM 1594 C CA . GLN A 1 201 ? -17.451 -1.204 22.164 1.00 85.81 201 GLN A CA 1
ATOM 1595 C C . GLN A 1 201 ? -16.136 -1.829 21.680 1.00 85.81 201 GLN A C 1
ATOM 1597 O O . GLN A 1 201 ? -15.767 -1.674 20.518 1.00 85.81 201 GLN A O 1
ATOM 1602 N N . LEU A 1 202 ? -15.454 -2.602 22.530 1.00 83.75 202 LEU A N 1
ATOM 1603 C CA . LEU A 1 202 ? -14.254 -3.343 22.141 1.00 83.75 202 LEU A CA 1
ATOM 1604 C C . LEU A 1 202 ? -14.550 -4.441 21.106 1.00 83.75 202 LEU A C 1
ATOM 1606 O O . LEU A 1 202 ? -13.764 -4.633 20.175 1.00 83.75 202 LEU A O 1
ATOM 1610 N N . CYS A 1 203 ? -15.681 -5.143 21.235 1.00 86.00 203 CYS A N 1
ATOM 1611 C CA . CYS A 1 203 ? -16.130 -6.101 20.223 1.00 86.00 203 CYS A CA 1
ATOM 1612 C C . CYS A 1 203 ? -16.356 -5.413 18.870 1.00 86.00 203 CYS A C 1
ATOM 1614 O O . CYS A 1 203 ? -15.892 -5.924 17.854 1.00 86.00 203 CYS A O 1
ATOM 1616 N N . THR A 1 204 ? -16.965 -4.224 18.846 1.00 87.50 204 THR A N 1
ATOM 1617 C CA . THR A 1 204 ? -17.138 -3.444 17.609 1.00 87.50 204 THR A CA 1
ATOM 1618 C C . THR A 1 204 ? -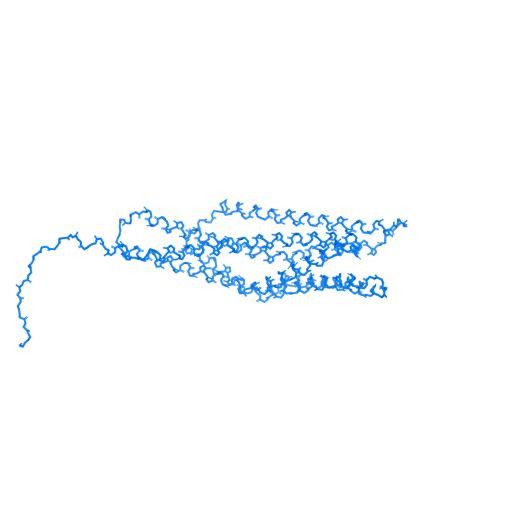15.795 -3.088 16.964 1.00 87.50 204 THR A C 1
ATOM 1620 O O . THR A 1 204 ? -15.642 -3.228 15.750 1.00 87.50 204 THR A O 1
ATOM 1623 N N . VAL A 1 205 ? -14.785 -2.705 17.755 1.00 86.00 205 VAL A N 1
ATOM 1624 C CA . VAL A 1 205 ? -13.424 -2.443 17.243 1.00 86.00 205 VAL A CA 1
ATOM 1625 C C . VAL A 1 205 ? -12.791 -3.704 16.641 1.00 86.00 205 VAL A C 1
ATOM 1627 O O . VAL A 1 205 ? -12.166 -3.636 15.581 1.00 86.00 205 VAL A O 1
ATOM 1630 N N . LEU A 1 206 ? -12.970 -4.871 17.269 1.00 86.06 206 LEU A N 1
ATOM 1631 C CA . LEU A 1 206 ? -12.509 -6.143 16.704 1.00 86.06 206 LEU A CA 1
ATOM 1632 C C . LEU A 1 206 ? -13.211 -6.485 15.388 1.00 86.06 206 LEU A C 1
ATOM 1634 O O . LEU A 1 206 ? -12.567 -6.956 14.451 1.00 86.06 206 LEU A O 1
ATOM 1638 N N . GLU A 1 207 ? -14.517 -6.249 15.300 1.00 88.81 207 GLU A N 1
ATOM 1639 C CA . GLU A 1 207 ? -15.272 -6.461 14.067 1.00 88.81 207 GLU A CA 1
ATOM 1640 C C . GLU A 1 207 ? -14.785 -5.538 12.947 1.00 88.81 207 GLU A C 1
ATOM 1642 O O . GLU A 1 207 ? -14.602 -6.001 11.822 1.00 88.81 207 GLU A O 1
ATOM 1647 N N . LEU A 1 208 ? -14.508 -4.266 13.253 1.00 87.75 208 LEU A N 1
ATOM 1648 C CA . LEU A 1 208 ? -13.905 -3.316 12.313 1.00 87.75 208 LEU A CA 1
ATOM 1649 C C . LEU A 1 208 ? -12.516 -3.788 11.853 1.00 87.75 208 LEU A C 1
ATOM 1651 O O . LEU A 1 208 ? -12.236 -3.787 10.654 1.00 87.75 208 LEU A O 1
ATOM 1655 N N . LYS A 1 209 ? -11.670 -4.277 12.771 1.00 87.25 209 LYS A N 1
ATOM 1656 C CA . LYS A 1 209 ? -10.356 -4.857 12.436 1.00 87.25 209 LYS A CA 1
ATOM 1657 C C . LYS A 1 209 ? -10.496 -6.051 11.490 1.00 87.25 209 LYS A C 1
ATOM 1659 O O . LYS A 1 209 ? -9.774 -6.150 10.500 1.00 87.25 209 LYS A O 1
ATOM 1664 N N . ASN A 1 210 ? -11.418 -6.961 11.792 1.00 87.50 210 ASN A N 1
ATOM 1665 C CA . ASN A 1 210 ? -11.644 -8.156 10.983 1.00 87.50 210 ASN A CA 1
ATOM 1666 C C . ASN A 1 210 ? -12.204 -7.803 9.600 1.00 87.50 210 ASN A C 1
ATOM 1668 O O . ASN A 1 210 ? -11.782 -8.401 8.612 1.00 87.50 210 ASN A O 1
ATOM 1672 N N . ALA A 1 211 ? -13.094 -6.810 9.511 1.00 86.62 211 ALA A N 1
ATOM 1673 C CA . ALA A 1 211 ? -13.599 -6.296 8.241 1.00 86.62 211 ALA A CA 1
ATOM 1674 C C . ALA A 1 211 ? -12.470 -5.696 7.390 1.00 86.62 211 ALA A C 1
ATOM 1676 O O . ALA A 1 211 ? -12.345 -6.043 6.216 1.00 86.62 211 ALA A O 1
ATOM 1677 N N . MET A 1 212 ? -11.600 -4.878 7.992 1.00 84.31 212 MET A N 1
ATOM 1678 C CA . MET A 1 212 ? -10.419 -4.325 7.324 1.00 84.31 212 MET A CA 1
ATOM 1679 C C . MET A 1 212 ? -9.508 -5.440 6.788 1.00 84.31 212 MET A C 1
ATOM 1681 O O . MET A 1 212 ? -9.172 -5.445 5.605 1.00 84.31 212 MET A O 1
ATOM 1685 N N . ASN A 1 213 ? -9.167 -6.433 7.612 1.00 84.38 213 ASN A N 1
ATOM 1686 C CA . ASN A 1 213 ? -8.348 -7.563 7.169 1.00 84.38 213 ASN A CA 1
ATOM 1687 C C . ASN A 1 213 ? -9.022 -8.355 6.039 1.00 84.38 213 ASN A C 1
ATOM 1689 O O . ASN A 1 213 ? -8.371 -8.689 5.057 1.00 84.38 213 ASN A O 1
ATOM 1693 N N . ALA A 1 214 ? -10.331 -8.603 6.115 1.00 84.00 214 ALA A N 1
ATOM 1694 C CA . ALA A 1 214 ? -11.055 -9.349 5.085 1.00 84.00 214 ALA A CA 1
ATOM 1695 C C . ALA A 1 214 ? -11.092 -8.643 3.715 1.00 84.00 214 ALA A C 1
ATOM 1697 O O . ALA A 1 214 ? -11.263 -9.307 2.690 1.00 84.00 214 ALA A O 1
ATOM 1698 N N . ILE A 1 215 ? -10.964 -7.313 3.683 1.00 82.00 215 ILE A N 1
ATOM 1699 C CA . ILE A 1 215 ? -10.891 -6.535 2.439 1.00 82.00 215 ILE A CA 1
ATOM 1700 C C . ILE A 1 215 ? -9.500 -6.660 1.811 1.00 82.00 215 ILE A C 1
ATOM 1702 O O . ILE A 1 215 ? -9.386 -6.815 0.596 1.00 82.00 215 ILE A O 1
ATOM 1706 N N . TRP A 1 216 ? -8.452 -6.618 2.634 1.00 80.38 216 TRP A N 1
ATOM 1707 C CA . TRP A 1 216 ? -7.094 -6.346 2.164 1.00 80.38 216 TRP A CA 1
ATOM 1708 C C . TRP A 1 216 ? -6.107 -7.507 2.289 1.00 80.38 216 TRP A C 1
ATOM 1710 O O . TRP A 1 216 ? -5.041 -7.432 1.687 1.00 80.38 216 TRP A O 1
ATOM 1720 N N . ASP A 1 217 ? -6.448 -8.591 2.989 1.00 84.06 217 ASP A N 1
ATOM 1721 C CA . ASP A 1 217 ? -5.583 -9.762 3.218 1.00 84.06 217 ASP A CA 1
ATOM 1722 C C . ASP A 1 217 ? -4.897 -10.246 1.930 1.00 84.06 217 ASP A C 1
ATOM 1724 O O . ASP A 1 217 ? -3.671 -10.274 1.830 1.00 84.06 217 ASP A O 1
ATOM 1728 N N . LYS A 1 218 ? -5.677 -10.484 0.870 1.00 82.31 218 LYS A N 1
ATOM 1729 C CA . LYS A 1 218 ? -5.137 -10.923 -0.428 1.00 82.31 218 LYS A CA 1
ATOM 1730 C C . LYS A 1 218 ? -4.152 -9.924 -1.040 1.00 82.31 218 LYS A C 1
ATOM 1732 O O . LYS A 1 218 ? -3.136 -10.336 -1.594 1.00 82.31 218 LYS A O 1
ATOM 1737 N N . SER A 1 219 ? -4.445 -8.626 -0.944 1.00 81.44 219 SER A N 1
ATOM 1738 C CA . SER A 1 219 ? -3.570 -7.561 -1.449 1.00 81.44 219 SER A CA 1
ATOM 1739 C C . SER A 1 219 ? -2.275 -7.481 -0.636 1.00 81.44 219 SER A C 1
ATOM 1741 O O . SER A 1 219 ? -1.201 -7.343 -1.221 1.00 81.44 219 SER A O 1
ATOM 1743 N N . VAL A 1 220 ? -2.340 -7.664 0.687 1.00 83.12 220 VAL A N 1
ATOM 1744 C CA . VAL A 1 220 ? -1.168 -7.696 1.576 1.00 83.12 220 VAL A CA 1
ATOM 1745 C C . VAL A 1 220 ? -0.292 -8.921 1.301 1.00 83.12 220 VAL A C 1
ATOM 1747 O O . VAL A 1 220 ? 0.926 -8.782 1.170 1.00 83.12 220 VAL A O 1
ATOM 1750 N N . VAL A 1 221 ? -0.881 -10.112 1.157 1.00 85.50 221 VAL A N 1
ATOM 1751 C CA . VAL A 1 221 ? -0.148 -11.352 0.839 1.00 85.50 221 VAL A CA 1
ATOM 1752 C C . VAL A 1 221 ? 0.533 -11.251 -0.525 1.00 85.50 221 VAL A C 1
ATOM 1754 O O . VAL A 1 221 ? 1.722 -11.550 -0.655 1.00 85.50 221 VAL A O 1
ATOM 1757 N N . LEU A 1 222 ? -0.190 -10.779 -1.543 1.00 84.62 222 LEU A N 1
ATOM 1758 C CA . LEU A 1 222 ? 0.377 -10.598 -2.876 1.00 84.62 222 LEU A CA 1
ATOM 1759 C C . LEU A 1 222 ? 1.499 -9.555 -2.863 1.00 84.62 222 LEU A C 1
ATOM 1761 O O . LEU A 1 222 ? 2.563 -9.778 -3.443 1.00 84.62 222 LEU A O 1
ATOM 1765 N N . SER A 1 223 ? 1.289 -8.442 -2.159 1.00 83.12 223 SER A N 1
ATOM 1766 C CA . SER A 1 223 ? 2.257 -7.352 -2.131 1.00 83.12 223 SER A CA 1
ATOM 1767 C C . SER A 1 223 ? 3.528 -7.700 -1.362 1.00 83.12 223 SER A C 1
ATOM 1769 O O . SER A 1 223 ? 4.616 -7.336 -1.802 1.00 83.12 223 SER A O 1
ATOM 1771 N N . SER A 1 224 ? 3.408 -8.433 -0.254 1.00 85.44 224 SER A N 1
ATOM 1772 C CA . SER A 1 224 ? 4.552 -8.928 0.524 1.00 85.44 224 SER A CA 1
ATOM 1773 C C . SER A 1 224 ? 5.348 -9.988 -0.238 1.00 85.44 224 SER A C 1
ATOM 1775 O O . SER A 1 224 ? 6.572 -9.901 -0.303 1.00 85.44 224 SER A O 1
ATOM 1777 N N . THR A 1 225 ? 4.670 -10.934 -0.895 1.00 86.81 225 THR A N 1
ATOM 1778 C CA . THR A 1 225 ? 5.327 -11.941 -1.746 1.00 86.81 225 THR A CA 1
ATOM 1779 C C . THR A 1 225 ? 6.077 -11.277 -2.901 1.00 86.81 225 THR A C 1
ATOM 1781 O O . THR A 1 225 ? 7.244 -11.584 -3.148 1.00 86.81 225 THR A O 1
ATOM 1784 N N . GLY A 1 226 ? 5.436 -10.315 -3.574 1.00 85.25 226 GLY A N 1
ATOM 1785 C CA . GLY A 1 226 ? 6.061 -9.540 -4.643 1.00 85.25 226 GLY A CA 1
ATOM 1786 C C . GLY A 1 226 ? 7.277 -8.751 -4.156 1.00 85.25 226 GLY A C 1
ATOM 1787 O O . GLY A 1 226 ? 8.317 -8.772 -4.806 1.00 85.25 226 GLY A O 1
ATOM 1788 N N . LEU A 1 227 ? 7.190 -8.122 -2.981 1.00 85.69 227 LEU A N 1
ATOM 1789 C CA . LEU A 1 227 ? 8.301 -7.381 -2.383 1.00 85.69 227 LEU A CA 1
ATOM 1790 C C . LEU A 1 227 ? 9.519 -8.270 -2.098 1.00 85.69 227 LEU A C 1
ATOM 1792 O O . LEU A 1 227 ? 10.646 -7.866 -2.390 1.00 85.69 227 LEU A O 1
ATOM 1796 N N . ILE A 1 228 ? 9.304 -9.475 -1.562 1.00 88.19 228 ILE A N 1
ATOM 1797 C CA . ILE A 1 228 ? 10.381 -10.446 -1.317 1.00 88.19 228 ILE A CA 1
ATOM 1798 C C . ILE A 1 228 ? 11.059 -10.809 -2.639 1.00 88.19 228 ILE A C 1
ATOM 1800 O O . ILE A 1 228 ? 12.278 -10.692 -2.749 1.00 88.19 228 ILE A O 1
ATOM 1804 N N . LEU A 1 229 ? 10.275 -11.180 -3.656 1.00 86.81 229 LEU A N 1
ATOM 1805 C CA . LEU A 1 229 ? 10.798 -11.552 -4.973 1.00 86.81 229 LEU A CA 1
ATOM 1806 C C . LEU A 1 229 ? 11.610 -10.418 -5.605 1.00 86.81 229 LEU A C 1
ATOM 1808 O O . LEU A 1 229 ? 12.756 -10.632 -5.996 1.00 86.81 229 LEU A O 1
ATOM 1812 N N . VAL A 1 230 ? 11.052 -9.206 -5.648 1.00 83.25 230 VAL A N 1
ATOM 1813 C CA . VAL A 1 230 ? 11.716 -8.019 -6.205 1.00 83.25 230 VAL A CA 1
ATOM 1814 C C . VAL A 1 230 ? 13.017 -7.725 -5.453 1.00 83.25 230 VAL A C 1
ATOM 1816 O O . VAL A 1 230 ? 14.048 -7.501 -6.076 1.00 83.25 230 VAL A O 1
ATOM 1819 N N . THR A 1 231 ? 13.014 -7.808 -4.121 1.00 85.31 231 THR A N 1
ATOM 1820 C CA . THR A 1 231 ? 14.219 -7.584 -3.304 1.00 85.31 231 THR A CA 1
ATOM 1821 C C . THR A 1 231 ? 15.292 -8.643 -3.562 1.00 85.31 231 THR A C 1
ATOM 1823 O O . THR A 1 231 ? 16.463 -8.298 -3.726 1.00 85.31 231 THR A O 1
ATOM 1826 N N . CYS A 1 232 ? 14.918 -9.922 -3.651 1.00 86.62 232 CYS A N 1
ATOM 1827 C CA . CYS A 1 232 ? 15.847 -11.005 -3.975 1.00 86.62 232 CYS A CA 1
ATOM 1828 C C . CYS A 1 232 ? 16.471 -10.826 -5.365 1.00 86.62 232 CYS A C 1
ATOM 1830 O O . CYS A 1 232 ? 17.682 -10.985 -5.514 1.00 86.62 232 CYS A O 1
ATOM 1832 N N . ILE A 1 233 ? 15.666 -10.455 -6.366 1.00 82.19 233 ILE A N 1
ATOM 1833 C CA . ILE A 1 233 ? 16.135 -10.183 -7.731 1.00 82.19 233 ILE A CA 1
ATOM 1834 C C . ILE A 1 233 ? 17.100 -8.991 -7.740 1.00 82.19 233 ILE A C 1
ATOM 1836 O O . ILE A 1 233 ? 18.184 -9.091 -8.320 1.00 82.19 233 ILE A O 1
ATOM 1840 N N . SER A 1 234 ? 16.752 -7.895 -7.059 1.00 80.31 234 SER A N 1
ATOM 1841 C CA . SER A 1 234 ? 17.609 -6.712 -6.923 1.00 80.31 234 SER A CA 1
ATOM 1842 C C . SER A 1 234 ? 18.958 -7.070 -6.291 1.00 80.31 234 SER A C 1
ATOM 1844 O O . SER A 1 234 ? 20.001 -6.751 -6.856 1.00 80.31 234 SER A O 1
ATOM 1846 N N . LEU A 1 235 ? 18.962 -7.798 -5.167 1.00 83.06 235 LEU A N 1
ATOM 1847 C CA . LEU A 1 235 ? 20.190 -8.215 -4.475 1.00 83.06 235 LEU A CA 1
ATOM 1848 C C . LEU A 1 235 ? 21.062 -9.139 -5.330 1.00 83.06 235 LEU A C 1
ATOM 1850 O O . LEU A 1 235 ? 22.266 -8.912 -5.445 1.00 83.06 235 LEU A O 1
ATOM 1854 N N . TYR A 1 236 ? 20.464 -10.149 -5.967 1.00 81.12 236 TYR A N 1
ATOM 1855 C CA . TYR A 1 236 ? 21.181 -11.040 -6.881 1.00 81.12 236 TYR A CA 1
ATOM 1856 C C . TYR A 1 236 ? 21.847 -10.253 -8.017 1.00 81.12 236 TYR A C 1
ATOM 1858 O O . TYR A 1 236 ? 23.000 -10.496 -8.379 1.00 81.12 236 TYR A O 1
ATOM 1866 N N . THR A 1 237 ? 21.129 -9.272 -8.557 1.00 73.81 237 THR A N 1
ATOM 1867 C CA . THR A 1 237 ? 21.606 -8.440 -9.659 1.00 73.81 237 THR A CA 1
ATOM 1868 C C . THR A 1 237 ? 22.756 -7.521 -9.245 1.00 73.81 237 THR A C 1
ATOM 1870 O O . THR A 1 237 ? 23.687 -7.342 -10.029 1.00 73.81 237 THR A O 1
ATOM 1873 N N . VAL A 1 238 ? 22.734 -6.981 -8.018 1.00 74.81 238 VAL A N 1
ATOM 1874 C CA . VAL A 1 238 ? 23.860 -6.210 -7.455 1.00 74.81 238 VAL A CA 1
ATOM 1875 C C . VAL A 1 238 ? 25.116 -7.071 -7.385 1.00 74.81 238 VAL A C 1
ATOM 1877 O O . VAL A 1 238 ? 26.181 -6.632 -7.803 1.00 74.81 238 VAL A O 1
ATOM 1880 N N .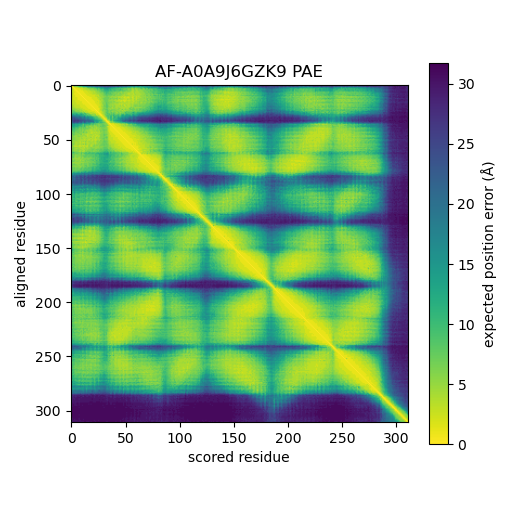 ILE A 1 239 ? 24.989 -8.299 -6.876 1.00 78.81 239 ILE A N 1
ATOM 1881 C CA . ILE A 1 239 ? 26.129 -9.197 -6.639 1.00 78.81 239 ILE A CA 1
ATOM 1882 C C . ILE A 1 239 ? 26.752 -9.679 -7.954 1.00 78.81 239 ILE A C 1
ATOM 1884 O O . ILE A 1 239 ? 27.963 -9.856 -8.038 1.00 78.81 239 ILE A O 1
ATOM 1888 N N . THR A 1 240 ? 25.931 -9.908 -8.978 1.00 73.75 240 THR A N 1
ATOM 1889 C CA . THR A 1 240 ? 26.374 -10.515 -10.243 1.00 73.75 240 THR A CA 1
ATOM 1890 C C . THR A 1 240 ? 26.709 -9.509 -11.343 1.00 73.75 240 THR A C 1
ATOM 1892 O O . THR A 1 240 ? 27.102 -9.925 -12.431 1.00 73.75 240 THR A O 1
ATOM 1895 N N . GLU A 1 241 ? 26.523 -8.204 -11.099 1.00 66.94 241 GLU A N 1
ATOM 1896 C CA . GLU A 1 241 ? 26.679 -7.110 -12.080 1.00 66.94 241 GLU A CA 1
ATOM 1897 C C . GLU A 1 241 ? 25.952 -7.353 -13.426 1.00 66.94 241 GLU A C 1
ATOM 1899 O O . GLU A 1 241 ? 26.304 -6.802 -14.473 1.00 66.94 241 GLU A O 1
ATOM 1904 N N . GLY A 1 242 ? 24.925 -8.208 -13.432 1.00 55.41 242 GLY A N 1
ATOM 1905 C CA . GLY A 1 242 ? 24.388 -8.772 -14.671 1.00 55.41 242 GLY A CA 1
ATOM 1906 C C . GLY A 1 242 ? 23.466 -7.841 -15.475 1.00 55.41 242 GLY A C 1
ATOM 1907 O O . GLY A 1 242 ? 23.242 -8.092 -16.665 1.00 55.41 242 GLY A O 1
ATOM 1908 N N . VAL A 1 243 ? 22.944 -6.770 -14.864 1.00 61.28 243 VAL A N 1
ATOM 1909 C CA . VAL A 1 243 ? 22.001 -5.800 -15.469 1.00 61.28 243 VAL A CA 1
ATOM 1910 C C . VAL A 1 243 ? 22.676 -4.440 -15.682 1.00 61.28 243 VAL A C 1
ATOM 1912 O O . VAL A 1 243 ? 23.678 -4.111 -15.046 1.00 61.28 243 VAL A O 1
ATOM 1915 N N . ARG A 1 244 ? 22.133 -3.622 -16.593 1.00 64.38 244 ARG A N 1
ATOM 1916 C CA . ARG A 1 244 ? 22.519 -2.210 -16.724 1.00 64.38 244 ARG A CA 1
ATOM 1917 C C . ARG A 1 244 ? 22.344 -1.500 -15.375 1.00 64.38 244 ARG A C 1
ATOM 1919 O O . ARG A 1 244 ? 21.309 -1.628 -14.729 1.00 64.38 244 ARG A O 1
ATOM 1926 N N . ARG A 1 245 ? 23.348 -0.711 -14.965 1.00 65.62 245 ARG A N 1
ATOM 1927 C CA . ARG A 1 245 ? 23.358 -0.008 -13.663 1.00 65.62 245 ARG A CA 1
ATOM 1928 C C . ARG A 1 245 ? 22.063 0.766 -13.394 1.00 65.62 245 ARG A C 1
ATOM 1930 O O . ARG A 1 245 ? 21.622 0.824 -12.258 1.00 65.62 245 ARG A O 1
ATOM 1937 N N . THR A 1 246 ? 21.450 1.333 -14.425 1.00 64.75 246 THR A N 1
ATOM 1938 C CA . THR A 1 246 ? 20.262 2.181 -14.308 1.00 64.75 246 THR A CA 1
ATOM 1939 C C . THR A 1 246 ? 18.999 1.413 -13.904 1.00 64.75 246 THR A C 1
ATOM 1941 O O . THR A 1 246 ? 18.339 1.793 -12.941 1.00 64.75 246 THR A O 1
ATOM 1944 N N . GLU A 1 247 ? 18.713 0.287 -14.560 1.00 66.75 247 GLU A N 1
ATOM 1945 C CA . GLU A 1 247 ? 17.596 -0.613 -14.222 1.00 66.75 247 GLU A CA 1
ATOM 1946 C C . GLU A 1 247 ? 17.769 -1.204 -12.812 1.00 66.75 247 GLU A C 1
ATOM 1948 O O . GLU A 1 247 ? 16.814 -1.297 -12.041 1.00 66.75 247 GLU A O 1
ATOM 1953 N N . LEU A 1 248 ? 19.016 -1.514 -12.436 1.00 69.19 248 LEU A N 1
ATOM 1954 C CA . LEU A 1 248 ? 19.368 -1.971 -11.093 1.00 69.19 248 LEU A CA 1
ATOM 1955 C C . LEU A 1 248 ? 19.053 -0.919 -10.016 1.00 69.19 248 LEU A C 1
ATOM 1957 O O . LEU A 1 248 ? 18.456 -1.247 -8.994 1.00 69.19 248 LEU A O 1
ATOM 1961 N N . TRP A 1 249 ? 19.413 0.348 -10.242 1.00 71.75 249 TRP A N 1
ATOM 1962 C CA . TRP A 1 249 ? 19.122 1.430 -9.295 1.00 71.75 249 TRP A CA 1
ATOM 1963 C C . TRP A 1 249 ? 17.623 1.694 -9.141 1.00 71.75 249 TRP A C 1
ATOM 1965 O O . TRP A 1 249 ? 17.169 1.936 -8.023 1.00 71.75 249 TRP A O 1
ATOM 1975 N N . ILE A 1 250 ? 16.850 1.594 -10.226 1.00 71.81 250 ILE A N 1
ATOM 1976 C CA . ILE A 1 250 ? 15.386 1.709 -10.175 1.00 71.81 250 ILE A CA 1
ATOM 1977 C C . ILE A 1 250 ? 14.793 0.584 -9.321 1.00 71.81 250 ILE A C 1
ATOM 1979 O O . ILE A 1 250 ? 13.984 0.854 -8.430 1.00 71.81 250 ILE A O 1
ATOM 1983 N N . ALA A 1 251 ? 15.226 -0.660 -9.548 1.00 72.44 251 ALA A N 1
ATOM 1984 C CA . ALA A 1 251 ? 14.748 -1.816 -8.796 1.00 72.44 251 ALA A CA 1
ATOM 1985 C C . ALA A 1 251 ? 15.100 -1.714 -7.301 1.00 72.44 251 ALA A C 1
ATOM 1987 O O . ALA A 1 251 ? 14.239 -1.938 -6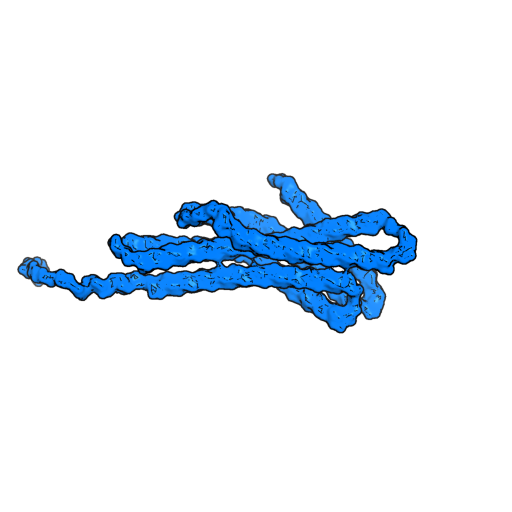.453 1.00 72.44 251 ALA A O 1
ATOM 1988 N N . ILE A 1 252 ? 16.323 -1.289 -6.964 1.00 76.38 252 ILE A N 1
ATOM 1989 C CA . ILE A 1 252 ? 16.751 -1.058 -5.573 1.00 76.38 252 ILE A CA 1
ATOM 1990 C C . ILE A 1 252 ? 15.943 0.068 -4.924 1.00 76.38 252 ILE A C 1
ATOM 1992 O O . ILE A 1 252 ? 15.473 -0.091 -3.798 1.00 76.38 252 ILE A O 1
ATOM 1996 N N . GLY A 1 253 ? 15.770 1.195 -5.620 1.00 76.44 253 GLY A N 1
ATOM 1997 C CA . GLY A 1 253 ? 15.003 2.333 -5.116 1.00 76.44 253 GLY A CA 1
ATOM 1998 C C . GLY A 1 253 ? 13.553 1.952 -4.823 1.00 76.44 253 GLY A C 1
ATOM 1999 O O . GLY A 1 253 ? 13.032 2.268 -3.753 1.00 76.44 253 GLY A O 1
ATOM 2000 N N . TYR A 1 254 ? 12.928 1.199 -5.730 1.00 77.06 254 TYR A N 1
ATOM 2001 C CA . TYR A 1 254 ? 11.585 0.664 -5.529 1.00 77.06 254 TYR A CA 1
ATOM 2002 C C . TYR A 1 254 ? 11.516 -0.340 -4.367 1.00 77.06 254 TYR A C 1
ATOM 2004 O O . TYR A 1 254 ? 10.612 -0.242 -3.534 1.00 77.06 254 TYR A O 1
ATOM 2012 N N . SER A 1 255 ? 12.467 -1.280 -4.277 1.00 79.38 255 SER A N 1
ATOM 2013 C CA . SER A 1 255 ? 12.557 -2.230 -3.160 1.00 79.38 255 SER A CA 1
ATOM 2014 C C . SER A 1 255 ? 12.660 -1.499 -1.823 1.00 79.38 255 SER A C 1
ATOM 2016 O O . SER A 1 255 ? 11.925 -1.819 -0.894 1.00 79.38 255 SER A O 1
ATOM 2018 N N . ALA A 1 256 ? 13.529 -0.490 -1.724 1.00 81.31 256 ALA A N 1
ATOM 2019 C CA . ALA A 1 256 ? 13.717 0.291 -0.506 1.00 81.31 256 ALA A CA 1
ATOM 2020 C C . ALA A 1 256 ? 12.441 1.051 -0.111 1.00 81.31 256 ALA A C 1
ATOM 2022 O O . ALA A 1 256 ? 12.017 0.975 1.043 1.00 81.31 256 ALA A O 1
ATOM 2023 N N . PHE A 1 257 ? 11.800 1.722 -1.073 1.00 81.88 257 PHE A N 1
ATOM 2024 C CA . PHE A 1 257 ? 10.525 2.411 -0.866 1.00 81.88 257 PHE A CA 1
ATOM 2025 C C . PHE A 1 257 ? 9.425 1.448 -0.385 1.00 81.88 257 PHE A C 1
ATOM 2027 O O . PHE A 1 257 ? 8.778 1.686 0.634 1.00 81.88 257 PHE A O 1
ATOM 2034 N N . SER A 1 258 ? 9.255 0.321 -1.071 1.00 79.31 258 SER A N 1
ATOM 2035 C CA . SER A 1 258 ? 8.205 -0.651 -0.753 1.00 79.31 258 SER A CA 1
ATOM 2036 C C . SER A 1 258 ? 8.437 -1.349 0.589 1.00 79.31 258 SER A C 1
ATOM 2038 O O . SER A 1 258 ? 7.491 -1.565 1.344 1.00 79.31 258 SER A O 1
ATOM 2040 N N . CYS A 1 259 ? 9.693 -1.664 0.925 1.00 84.50 259 CYS A N 1
ATOM 2041 C CA . CYS A 1 259 ? 10.070 -2.172 2.246 1.00 84.50 259 CYS A CA 1
ATOM 2042 C C . CYS A 1 259 ? 9.757 -1.164 3.351 1.00 84.50 259 CYS A C 1
ATOM 2044 O O . CYS A 1 259 ? 9.274 -1.558 4.413 1.00 84.50 259 CYS A O 1
ATOM 2046 N N . PHE A 1 260 ? 10.003 0.124 3.106 1.00 84.00 260 PHE A N 1
ATOM 2047 C CA . PHE A 1 260 ? 9.690 1.178 4.062 1.00 84.00 260 PHE A CA 1
ATOM 2048 C C . PHE A 1 260 ? 8.184 1.263 4.345 1.00 84.00 260 PHE A C 1
ATOM 2050 O O . PHE A 1 260 ? 7.782 1.202 5.508 1.00 84.00 260 PHE A O 1
ATOM 2057 N N . GLU A 1 261 ? 7.344 1.333 3.309 1.00 80.56 261 GLU A N 1
ATOM 2058 C CA . GLU A 1 261 ? 5.883 1.378 3.483 1.00 80.56 261 GLU A CA 1
ATOM 2059 C C . GLU A 1 261 ? 5.346 0.110 4.162 1.00 80.56 261 GLU A C 1
ATOM 2061 O O . GLU A 1 261 ? 4.525 0.190 5.082 1.00 80.56 261 GLU A O 1
ATOM 2066 N N . PHE A 1 262 ? 5.869 -1.062 3.789 1.00 83.75 262 PHE A N 1
ATOM 2067 C CA . PHE A 1 262 ? 5.505 -2.320 4.435 1.00 83.75 262 PHE A CA 1
ATOM 2068 C C . PHE A 1 262 ? 5.873 -2.332 5.924 1.00 83.75 262 PHE A C 1
ATOM 2070 O O . PHE A 1 262 ? 5.058 -2.724 6.760 1.00 83.75 262 PHE A O 1
ATOM 2077 N N . PHE A 1 263 ? 7.074 -1.869 6.282 1.00 85.31 263 PHE A N 1
ATOM 2078 C CA . PHE A 1 263 ? 7.513 -1.801 7.676 1.00 85.31 263 PHE A CA 1
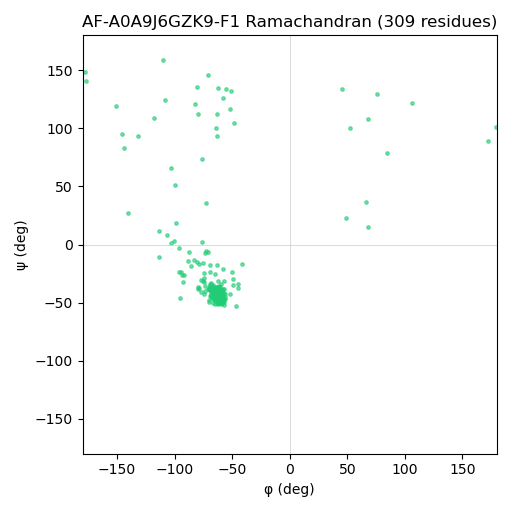ATOM 2079 C C . PHE A 1 263 ? 6.642 -0.850 8.502 1.00 85.31 263 PHE A C 1
ATOM 2081 O O . PHE A 1 263 ? 6.274 -1.168 9.634 1.00 85.31 263 PHE A O 1
ATOM 2088 N N . GLN A 1 264 ? 6.260 0.296 7.934 1.00 81.75 264 GLN A N 1
ATOM 2089 C CA . GLN A 1 264 ? 5.369 1.242 8.602 1.00 81.75 264 GLN A CA 1
ATOM 2090 C C . GLN A 1 264 ? 3.989 0.638 8.860 1.00 81.75 264 GLN A C 1
ATOM 2092 O O . GLN A 1 264 ? 3.463 0.769 9.968 1.00 81.75 264 GLN A O 1
ATOM 2097 N N . LEU A 1 265 ? 3.428 -0.067 7.875 1.00 83.12 265 LEU A N 1
ATOM 2098 C CA . LEU A 1 265 ? 2.171 -0.786 8.047 1.00 83.12 265 LEU A CA 1
ATOM 2099 C C . LEU A 1 265 ? 2.291 -1.881 9.118 1.00 83.12 265 LEU A C 1
ATOM 2101 O O . LEU A 1 265 ? 1.445 -1.963 10.010 1.00 83.12 265 LEU A O 1
ATOM 2105 N N . ALA A 1 266 ? 3.352 -2.691 9.065 1.00 85.81 266 ALA A N 1
ATOM 2106 C CA . ALA A 1 266 ? 3.600 -3.759 10.030 1.00 85.81 266 ALA A CA 1
ATOM 2107 C C . ALA A 1 266 ? 3.713 -3.213 11.460 1.00 85.81 266 ALA A C 1
ATOM 2109 O O . ALA A 1 266 ? 3.119 -3.772 12.382 1.00 85.81 266 ALA A O 1
ATOM 2110 N N . ARG A 1 267 ? 4.404 -2.080 11.641 1.00 83.62 267 ARG A N 1
ATOM 2111 C CA . ARG A 1 267 ? 4.530 -1.400 12.934 1.00 83.62 267 ARG A CA 1
ATOM 2112 C C . ARG A 1 267 ? 3.168 -0.994 13.495 1.00 83.62 267 ARG A C 1
ATOM 2114 O O . ARG A 1 267 ? 2.866 -1.345 14.630 1.00 83.62 267 ARG A O 1
ATOM 2121 N N . VAL A 1 268 ? 2.339 -0.302 12.709 1.00 79.31 268 VAL A N 1
ATOM 2122 C CA . VAL A 1 268 ? 0.993 0.119 13.149 1.00 79.31 268 VAL A CA 1
ATOM 2123 C C . VAL A 1 268 ? 0.112 -1.096 13.447 1.00 79.31 268 VAL A C 1
ATOM 2125 O O . VAL A 1 268 ? -0.555 -1.142 14.478 1.00 79.31 268 VAL A O 1
ATOM 2128 N N . SER A 1 269 ? 0.145 -2.119 12.589 1.00 82.00 269 SER A N 1
ATOM 2129 C CA . SER A 1 269 ? -0.613 -3.356 12.801 1.00 82.00 269 SER A CA 1
ATOM 2130 C C . SER A 1 269 ? -0.208 -4.061 14.102 1.00 82.00 269 SER A C 1
ATOM 2132 O O . SER A 1 269 ? -1.067 -4.544 14.847 1.00 82.00 269 SER A O 1
ATOM 2134 N N . GLN A 1 270 ? 1.091 -4.091 14.413 1.00 84.62 270 GLN A N 1
ATOM 2135 C CA . GLN A 1 270 ? 1.595 -4.652 15.663 1.00 84.62 270 GLN A CA 1
ATOM 2136 C C . GLN A 1 270 ? 1.160 -3.817 16.873 1.00 84.62 270 GLN A C 1
ATOM 2138 O O . GLN A 1 270 ? 0.716 -4.394 17.867 1.00 84.62 270 GLN A O 1
ATOM 2143 N N . CYS A 1 271 ? 1.229 -2.483 16.793 1.00 80.12 271 CYS A N 1
ATOM 2144 C CA . CYS A 1 271 ? 0.755 -1.593 17.855 1.00 80.12 271 CYS A CA 1
ATOM 2145 C C . CYS A 1 271 ? -0.734 -1.807 18.147 1.00 80.12 271 CYS A C 1
ATOM 2147 O O . CYS A 1 271 ? -1.099 -2.033 19.301 1.00 80.12 271 CYS A O 1
ATOM 2149 N N . LEU A 1 272 ? -1.576 -1.862 17.110 1.00 79.38 272 LEU A N 1
ATOM 2150 C CA . LEU A 1 272 ? -2.999 -2.174 17.244 1.00 79.38 272 LEU A CA 1
ATOM 2151 C C . LEU A 1 272 ? -3.218 -3.540 17.912 1.00 79.38 272 LEU A C 1
ATOM 2153 O O . LEU A 1 272 ? -4.030 -3.667 18.828 1.00 79.38 272 LEU A O 1
ATOM 2157 N N . SER A 1 273 ? -2.485 -4.573 17.486 1.00 83.56 273 SER A N 1
ATOM 2158 C CA . SER A 1 273 ? -2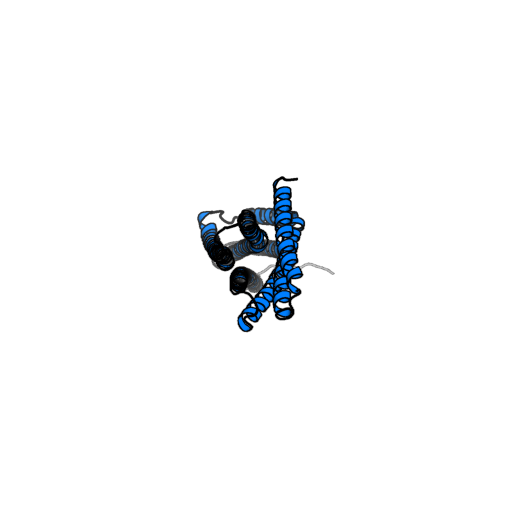.603 -5.911 18.078 1.00 83.56 273 SER A CA 1
ATOM 2159 C C . SER A 1 273 ? -2.207 -5.932 19.558 1.00 83.56 273 SER A C 1
ATOM 2161 O O . SER A 1 273 ? -2.893 -6.554 20.375 1.00 83.56 273 SER A O 1
ATOM 2163 N N . ASN A 1 274 ? -1.137 -5.223 19.919 1.00 82.88 274 ASN A N 1
ATOM 2164 C CA . ASN A 1 274 ? -0.670 -5.099 21.297 1.00 82.88 274 ASN A CA 1
ATOM 2165 C C . ASN A 1 274 ? -1.670 -4.313 22.159 1.00 82.88 274 ASN A C 1
ATOM 2167 O O . ASN A 1 274 ? -1.989 -4.745 23.268 1.00 82.88 274 ASN A O 1
ATOM 2171 N N . ALA A 1 275 ? -2.204 -3.201 21.647 1.00 74.94 275 ALA A N 1
ATOM 2172 C CA . ALA A 1 275 ? -3.192 -2.378 22.338 1.00 74.94 275 ALA A CA 1
ATOM 2173 C C . ALA A 1 275 ? -4.472 -3.174 22.636 1.00 74.94 275 ALA A C 1
ATOM 2175 O O . ALA A 1 275 ? -4.929 -3.208 23.778 1.00 74.94 275 ALA A O 1
ATOM 2176 N N . VAL A 1 276 ? -4.995 -3.895 21.637 1.00 79.12 276 VAL A N 1
ATOM 2177 C CA . VAL A 1 276 ? -6.163 -4.773 21.800 1.00 79.12 276 VAL A CA 1
ATOM 2178 C C . VAL A 1 276 ? -5.883 -5.858 22.842 1.00 79.12 276 VAL A C 1
ATOM 2180 O O . VAL A 1 276 ? -6.670 -6.033 23.768 1.00 79.12 276 VAL A O 1
ATOM 2183 N N . SER A 1 277 ? -4.750 -6.559 22.736 1.00 80.31 277 SER A N 1
ATOM 2184 C CA . SER A 1 277 ? -4.400 -7.658 23.652 1.00 80.31 277 SER A CA 1
ATOM 2185 C C . SER A 1 277 ? -4.262 -7.186 25.102 1.00 80.31 277 SER A C 1
ATOM 2187 O O . SER A 1 277 ? -4.736 -7.853 26.021 1.00 80.31 277 SER A O 1
ATOM 2189 N N . THR A 1 278 ? -3.660 -6.012 25.300 1.00 77.75 278 THR A N 1
ATOM 2190 C CA . THR A 1 278 ? -3.483 -5.400 26.624 1.00 77.75 278 THR A CA 1
ATOM 2191 C C . THR A 1 278 ? -4.833 -5.039 27.240 1.00 77.75 278 THR A C 1
ATOM 2193 O O . THR A 1 278 ? -5.097 -5.380 28.389 1.00 77.75 278 THR A O 1
ATOM 2196 N N . LEU A 1 279 ? -5.725 -4.431 26.455 1.00 71.50 279 LEU A N 1
ATOM 2197 C CA . LEU A 1 279 ? -7.055 -4.033 26.916 1.00 71.50 279 LEU A CA 1
ATOM 2198 C C . LEU A 1 279 ? -7.934 -5.256 27.239 1.00 71.50 279 LEU A C 1
ATOM 2200 O O . LEU A 1 279 ? -8.668 -5.254 28.227 1.00 71.50 279 LEU A O 1
ATOM 2204 N N . PHE A 1 280 ? -7.815 -6.345 26.471 1.00 71.69 280 PHE A N 1
ATOM 2205 C CA . PHE A 1 280 ? -8.453 -7.624 26.806 1.00 71.69 280 PHE A CA 1
ATOM 2206 C C . PHE A 1 280 ? -7.916 -8.234 28.102 1.00 71.69 280 PHE A C 1
ATOM 2208 O O . PHE A 1 280 ? -8.704 -8.746 28.900 1.00 71.69 280 PHE A O 1
ATOM 2215 N N . ALA A 1 281 ? -6.602 -8.191 28.326 1.00 73.69 281 ALA A N 1
ATOM 2216 C CA . ALA A 1 281 ? -6.004 -8.679 29.563 1.00 73.69 281 ALA A CA 1
ATOM 2217 C C . ALA A 1 281 ? -6.504 -7.873 30.773 1.00 73.69 281 ALA A C 1
ATOM 2219 O O . ALA A 1 281 ? -6.976 -8.475 31.734 1.00 73.69 281 ALA A O 1
ATOM 2220 N N . GLU A 1 282 ? -6.504 -6.539 30.688 1.00 68.38 282 GLU A N 1
ATOM 2221 C CA . GLU A 1 282 ? -6.965 -5.627 31.748 1.00 68.38 282 GLU A CA 1
ATOM 2222 C C . GLU A 1 282 ? -8.466 -5.809 32.065 1.00 68.38 282 GLU A C 1
ATOM 2224 O O . GLU A 1 282 ? -8.869 -5.914 33.228 1.00 68.38 282 GLU A O 1
ATOM 2229 N N . ASN A 1 283 ? -9.309 -5.946 31.037 1.00 62.66 283 ASN A N 1
ATOM 2230 C CA . ASN A 1 283 ? -10.755 -6.165 31.185 1.00 62.66 283 ASN A CA 1
ATOM 2231 C C . ASN A 1 283 ? -11.107 -7.560 31.751 1.00 62.66 283 ASN A C 1
ATOM 2233 O O . ASN A 1 283 ? -12.174 -7.756 32.341 1.00 62.66 283 ASN A O 1
ATOM 2237 N N . ASN A 1 284 ? -10.211 -8.540 31.592 1.00 62.94 284 ASN A N 1
ATOM 2238 C CA . ASN A 1 284 ? -10.355 -9.879 32.168 1.00 62.94 284 ASN A CA 1
ATOM 2239 C C . ASN A 1 284 ? -9.697 -10.009 33.554 1.00 62.94 284 ASN A C 1
ATOM 2241 O O . ASN A 1 284 ? -10.153 -10.821 34.361 1.00 62.94 284 ASN A O 1
ATOM 2245 N N . SER A 1 285 ? -8.673 -9.206 33.865 1.00 57.78 285 SER A N 1
ATOM 2246 C CA . SER A 1 285 ? -7.997 -9.179 35.172 1.00 57.78 285 SER A CA 1
ATOM 2247 C C . SER A 1 285 ? -8.735 -8.366 36.235 1.00 57.78 285 SER A C 1
ATOM 2249 O O . SER A 1 285 ? -8.461 -8.531 37.424 1.00 57.78 285 SER A O 1
ATOM 2251 N N . HIS A 1 286 ? -9.701 -7.535 35.834 1.00 54.38 286 HIS A N 1
ATOM 2252 C CA . HIS A 1 286 ? -10.679 -6.901 36.720 1.00 54.38 286 HIS A CA 1
ATOM 2253 C C . HIS A 1 286 ? -12.048 -7.596 36.623 1.00 54.38 286 HIS A C 1
ATOM 2255 O O . HIS A 1 286 ? -13.024 -6.990 36.175 1.00 54.38 286 HIS A O 1
ATOM 2261 N N . PRO A 1 287 ? -12.188 -8.868 37.051 1.00 46.66 287 PRO A N 1
ATOM 2262 C CA . PRO A 1 287 ? -13.513 -9.404 37.267 1.00 46.66 287 PRO A CA 1
ATOM 2263 C C . PRO A 1 287 ? -14.157 -8.573 38.379 1.00 46.66 287 PRO A C 1
ATOM 2265 O O . PRO A 1 287 ? -13.565 -8.338 39.435 1.00 46.66 287 PRO A O 1
ATOM 2268 N N . VAL A 1 288 ? -15.411 -8.197 38.155 1.00 46.59 288 VAL A N 1
ATOM 2269 C CA . VAL A 1 288 ? -16.361 -7.594 39.108 1.00 46.59 288 VAL A CA 1
ATOM 2270 C C . VAL A 1 288 ? -16.312 -8.237 40.519 1.00 46.59 288 VAL A C 1
ATOM 2272 O O . VAL A 1 288 ? -16.698 -7.617 41.504 1.00 46.59 288 VAL A O 1
ATOM 2275 N N . LYS A 1 289 ? -15.719 -9.433 40.661 1.00 38.31 289 LYS A N 1
ATOM 2276 C CA . LYS A 1 289 ? -15.369 -10.101 41.924 1.00 38.31 289 LYS A CA 1
ATOM 2277 C C . LYS A 1 289 ? -14.584 -9.261 42.942 1.00 38.31 289 LYS A C 1
ATOM 2279 O O . LYS A 1 289 ? -14.666 -9.584 44.122 1.00 38.31 289 LYS A O 1
ATOM 2284 N N . ARG A 1 290 ? -13.845 -8.211 42.555 1.00 37.72 290 ARG A N 1
ATOM 2285 C CA . ARG A 1 290 ? -13.153 -7.358 43.550 1.00 37.72 290 ARG A CA 1
ATOM 2286 C C . ARG A 1 290 ? -14.078 -6.395 44.302 1.00 37.72 290 ARG A C 1
ATOM 2288 O O . ARG A 1 290 ? -13.681 -5.903 45.351 1.00 37.72 290 ARG A O 1
ATOM 2295 N N . TYR A 1 291 ? -15.297 -6.172 43.810 1.00 39.97 291 TYR A N 1
ATOM 2296 C CA . TYR A 1 291 ? -16.299 -5.353 44.498 1.00 39.97 291 TYR A CA 1
ATOM 2297 C C . TYR A 1 291 ? -17.230 -6.195 45.384 1.00 39.97 291 TYR A C 1
ATOM 2299 O O . TYR A 1 291 ? -17.651 -5.734 46.436 1.00 39.97 291 TYR A O 1
ATOM 2307 N N . CYS A 1 292 ? -17.424 -7.482 45.068 1.00 37.75 292 CYS A N 1
ATOM 2308 C CA . CYS A 1 292 ? -18.293 -8.375 45.848 1.00 37.75 292 CYS A CA 1
ATOM 2309 C C . CYS A 1 292 ? -17.741 -8.816 47.219 1.00 37.75 292 CYS A C 1
ATOM 2311 O O . CYS A 1 292 ? -18.451 -9.494 47.953 1.00 37.75 292 CYS A O 1
ATOM 2313 N N . HIS A 1 293 ? -16.496 -8.484 47.578 1.00 35.03 293 HIS A N 1
ATOM 2314 C CA . HIS A 1 293 ? -15.886 -8.958 48.830 1.00 35.03 293 HIS A CA 1
ATOM 2315 C C . HIS A 1 293 ? -15.823 -7.921 49.962 1.00 35.03 293 HIS A C 1
ATOM 2317 O O . HIS A 1 293 ? -15.337 -8.251 51.041 1.00 35.03 293 HIS A O 1
ATOM 2323 N N . LEU A 1 294 ? -16.335 -6.701 49.761 1.00 35.81 294 LEU A N 1
ATOM 2324 C CA . LEU A 1 294 ? -16.275 -5.631 50.771 1.00 35.81 294 LEU A CA 1
ATOM 2325 C C . LEU A 1 294 ? -17.607 -5.323 51.480 1.00 35.81 294 LEU A C 1
ATOM 2327 O O . LEU A 1 294 ? -17.652 -4.405 52.290 1.00 35.81 294 LEU A O 1
ATOM 2331 N N . THR A 1 295 ? -18.659 -6.122 51.273 1.00 38.03 295 THR A N 1
ATOM 2332 C CA . THR A 1 295 ? -19.939 -6.011 52.012 1.00 38.03 295 THR A CA 1
ATOM 2333 C C . THR A 1 295 ? -20.255 -7.202 52.926 1.00 38.03 295 THR A C 1
ATOM 2335 O O . THR A 1 295 ? -21.352 -7.278 53.466 1.00 38.03 295 THR A O 1
ATOM 2338 N N . SER A 1 296 ? -19.304 -8.110 53.184 1.00 36.47 296 SER A N 1
ATOM 2339 C CA . SER A 1 296 ? -19.503 -9.237 54.122 1.00 36.47 296 SER A CA 1
ATOM 2340 C C . SER A 1 296 ? -18.926 -9.003 55.530 1.00 36.47 296 SER A C 1
ATOM 2342 O O . SER A 1 296 ? -18.706 -9.961 56.270 1.00 36.47 296 SER A O 1
ATOM 2344 N N . SER A 1 297 ? -18.658 -7.759 55.929 1.00 39.34 297 SER A N 1
ATOM 2345 C CA . SER A 1 297 ? -18.223 -7.469 57.300 1.00 39.34 297 SER A CA 1
ATOM 2346 C C . SER A 1 297 ? -18.808 -6.144 57.775 1.00 39.34 297 SER A C 1
ATOM 2348 O O . SER A 1 297 ? -18.172 -5.100 57.670 1.00 39.34 297 SER A O 1
ATOM 2350 N N . GLY A 1 298 ? -20.047 -6.190 58.256 1.00 33.50 298 GLY A N 1
ATOM 2351 C CA . GLY A 1 298 ? -20.731 -5.037 58.835 1.00 33.50 298 GLY A CA 1
ATOM 2352 C C . GLY A 1 298 ? -22.195 -5.337 59.131 1.00 33.50 298 GLY A C 1
ATOM 2353 O O . GLY A 1 298 ? -23.044 -5.140 58.273 1.00 33.50 298 GLY A O 1
ATOM 2354 N N . ASP A 1 299 ? -22.439 -5.838 60.340 1.00 34.41 299 ASP A N 1
ATOM 2355 C CA . ASP A 1 299 ? -23.661 -5.686 61.136 1.00 34.41 299 ASP A CA 1
ATOM 2356 C C . ASP A 1 299 ? -25.025 -6.023 60.506 1.00 34.41 299 ASP A C 1
ATOM 2358 O O . ASP A 1 299 ? -25.697 -5.189 59.905 1.00 34.41 299 ASP A O 1
ATOM 2362 N N . ILE A 1 300 ? -25.533 -7.219 60.830 1.00 29.84 300 ILE A N 1
ATOM 2363 C CA . ILE A 1 300 ? -26.980 -7.432 60.972 1.00 29.84 300 ILE A CA 1
ATOM 2364 C C . ILE A 1 300 ? -27.257 -7.852 62.422 1.00 29.84 300 ILE A C 1
ATOM 2366 O O . ILE A 1 300 ? -26.915 -8.975 62.807 1.00 29.84 300 ILE A O 1
ATOM 2370 N N . PRO A 1 301 ? -27.878 -6.992 63.250 1.00 29.75 301 PRO A N 1
ATOM 2371 C CA . PRO A 1 301 ? -28.388 -7.400 64.542 1.00 29.75 301 PRO A CA 1
ATOM 2372 C C . PRO A 1 301 ? -29.750 -8.097 64.394 1.00 29.75 301 PRO A C 1
ATOM 2374 O O . PRO A 1 301 ? -30.639 -7.630 63.696 1.00 29.75 301 PRO A O 1
ATOM 2377 N N . GLN A 1 302 ? -29.869 -9.203 65.128 1.00 30.39 302 GLN A N 1
ATOM 2378 C CA . GLN A 1 302 ? -31.049 -9.752 65.808 1.00 30.39 302 GLN A CA 1
ATOM 2379 C C . GLN A 1 302 ? -32.428 -9.845 65.117 1.00 30.39 302 GLN A C 1
ATOM 2381 O O . GLN A 1 302 ? -33.058 -8.863 64.759 1.00 30.39 302 GLN A O 1
ATOM 2386 N N . LYS A 1 303 ? -32.989 -11.053 65.306 1.00 30.97 303 LYS A N 1
ATOM 2387 C CA . LYS A 1 303 ? -34.395 -11.347 65.645 1.00 30.97 303 LYS A CA 1
ATOM 2388 C C . LYS A 1 303 ? -35.441 -11.043 64.568 1.00 30.97 303 LYS A C 1
ATOM 2390 O O . LYS A 1 303 ? -35.922 -9.931 64.463 1.00 30.97 303 LYS A O 1
ATOM 2395 N N . PHE A 1 304 ? -35.979 -12.109 63.980 1.00 30.94 304 PHE A N 1
ATOM 2396 C CA . PHE A 1 304 ? -37.347 -12.533 64.298 1.00 30.94 304 PHE A CA 1
ATOM 2397 C C . PHE A 1 304 ? -37.461 -14.051 64.109 1.00 30.94 304 PHE A C 1
ATOM 2399 O O . PHE A 1 304 ? -37.205 -14.599 63.042 1.00 30.94 304 PHE A O 1
ATOM 2406 N N . ARG A 1 305 ? -37.792 -14.722 65.212 1.00 32.25 305 ARG A N 1
ATOM 2407 C CA . ARG A 1 305 ? -38.179 -16.126 65.325 1.00 32.25 305 ARG A CA 1
ATOM 2408 C C . ARG A 1 305 ? -39.671 -16.104 65.627 1.00 32.25 305 ARG A C 1
ATOM 2410 O O . ARG A 1 305 ? -40.011 -15.486 66.626 1.00 32.25 305 ARG A O 1
ATOM 2417 N N . THR A 1 306 ? -40.474 -16.779 64.808 1.00 32.31 306 THR A N 1
ATOM 2418 C CA . THR A 1 306 ? -41.770 -17.438 65.109 1.00 32.31 306 THR A CA 1
ATOM 2419 C C . THR A 1 306 ? -42.253 -18.038 63.780 1.00 32.31 306 THR A C 1
ATOM 2421 O O . THR A 1 306 ? -42.455 -17.286 62.835 1.00 32.31 306 THR A O 1
ATOM 2424 N N . THR A 1 307 ? -42.091 -19.346 63.548 1.00 31.03 307 THR A N 1
ATOM 2425 C CA . THR A 1 307 ? -43.003 -20.473 63.882 1.00 31.03 307 THR A CA 1
ATOM 2426 C C . THR A 1 307 ? -44.220 -20.588 62.966 1.00 31.03 307 THR A C 1
ATOM 2428 O O . THR A 1 307 ? -44.979 -19.633 62.836 1.00 31.03 307 THR A O 1
ATOM 2431 N N . GLY A 1 308 ? -44.413 -21.810 62.457 1.00 27.73 308 GLY A N 1
ATOM 2432 C CA . GLY A 1 308 ? -45.622 -22.319 61.810 1.00 27.73 308 GLY A CA 1
ATOM 2433 C C . GLY A 1 308 ? -45.482 -22.456 60.295 1.00 27.73 308 GLY A C 1
ATOM 2434 O O . GLY A 1 308 ? -45.252 -21.458 59.629 1.00 27.73 308 GLY A O 1
ATOM 2435 N N . ASP A 1 309 ? -45.644 -23.590 59.626 1.00 28.59 309 ASP A N 1
ATOM 2436 C CA . ASP A 1 309 ? -45.824 -25.007 59.951 1.00 28.59 309 ASP A CA 1
ATOM 2437 C C . ASP A 1 309 ? -45.871 -25.680 58.568 1.00 28.59 309 ASP A C 1
ATOM 2439 O O . ASP A 1 309 ? -46.468 -25.142 57.631 1.00 28.59 309 ASP A O 1
ATOM 2443 N N . SER A 1 310 ? -45.267 -26.853 58.419 1.00 35.97 310 SER A N 1
ATOM 2444 C CA . SER A 1 310 ? -45.611 -27.756 57.322 1.00 35.97 310 SER A CA 1
ATOM 2445 C C . SER A 1 310 ? -45.494 -29.192 57.812 1.00 35.97 310 SER A C 1
ATOM 2447 O O . SER A 1 310 ? -44.401 -29.744 57.754 1.00 35.97 310 SER A O 1
ATOM 2449 N N . VAL A 1 311 ? -46.641 -29.740 58.237 1.00 34.53 311 VAL A N 1
ATOM 2450 C CA . VAL A 1 311 ? -46.902 -31.151 58.595 1.00 34.53 311 VAL A CA 1
ATOM 2451 C C . VAL A 1 311 ? -46.125 -31.686 59.800 1.00 34.53 311 VAL A C 1
ATOM 2453 O O . VAL A 1 311 ? -44.880 -31.626 59.820 1.00 34.53 311 VAL A O 1
#

Secondary structure (DSSP, 8-state):
--HHHHHHHHHHHHHHHHHHHHHHHHHHGGGSGGGHHHHHHHHHHHHHHHHHHHHHHHHHHHHHHHHHHHHHHHHHHHHHHT----HHHHHHHHHHHHHHHHHHHHHHHHHHHHHHHHHHHTT-TTS---HHHHHHHHHHHHHHHHHHHHHHHHHHHHHHHHHHHHHHHHHHHHHHHHHHHS---S-HHHHHHHHHHHHHHHHHHHHHHHHHHHHHHHHHHHHHHHHHHHHHHHHHHHHHT-S-HHHHHHHHHHHHHHHHHHHHHHHHHHHHHHHHHHHHHHHHHS-GGGTTTSSSSS-------------

pLDDT: mean 71.93, std 14.9, range [27.73, 88.81]

Sequence (311 aa):
MHWYTLYAAICFSFFLWFETDVVIRHAINLSDTHRLFTKSLLVLLHVVVILKACGNFISMILGGRKILEFLEKAEAFEKEIGIPSCLCCSQKGYFLTDITGLVTFGAYFISYTAALFHQEQKLDDDGRLSESDIALRVCGLFAGILFYAYDGLNFTALRHSAQVLESYVMFLKGRIDDCVGRKLVGCEKEAALKVQTMRLQLCTVLELKNAMNAIWDKSVVLSSTGLILVTCISLYTVITEGVRRTELWIAIGYSAFSCFEFFQLARVSQCLSNAVSTLFAENNSHPVKRYCHLTSSGDIPQKFRTTGDSV

Organism: Haemaphysalis longicornis (NCBI:txid44386)